Protein 3NF5 (pdb70)

InterPro domains:
  IPR007230 Nuclear pore complex protein Nup98-Nup96-like, autopeptidase S59 domain [PF04096] (892-1032)
  IPR007230 Nuclear pore complex protein Nup98-Nup96-like, autopeptidase S59 domain [PS51434] (891-1033)
  IPR025574 Nucleoporin FG repeat [PF13634] (7-74)
  IPR025574 Nucleoporin FG repeat [PF13634] (252-314)
  IPR025574 Nucleoporin FG repeat [PF13634] (315-396)
  IPR025574 Nucleoporin FG repeat [PF13634] (451-528)
  IPR025574 Nucleoporin FG repeat [PF13634] (533-584)
  IPR025574 Nucleoporin FG repeat [PF13634] (585-669)
  IPR036903 Nuclear pore complex protein Nup98-Nup96-like, autopeptidase S59 domain superfamily [G3DSA:3.30.1610.10] (879-1034)
  IPR036903 Nuclear pore complex protein Nup98-Nup96-like, autopeptidase S59 domain superfamily [SSF82215] (888-1032)
  IPR037665 Nucleoporin peptidase S59-like [PTHR23198] (475-1033)

Foldseek 3Di:
DPPDPVDPDDDDDFKDWPPHPVVLVPDDQVDLQFPAQIKIGGNVWKIKTFHGGARCPPPDSVCVHPHQWDGDLDTDHNVVPPDDDDQPYHQFAKIKMKTWPAAQADPVPRHGDLPLPPPVVVVLVVVCVDPQWAWDDARSNGRITMIMGGTVPD/DPPDPVDPDDDDDFKDWPPDPVVLVVDDPVQLQFAAFIKITGRPWKIKTFHGGANCNPPDSVQVHCHCWNGDVDTHHHCDDDCPHGQFAKIKMKTWPAAQADPPVRHGDLDLVDPVVVVVVVVCPDPQWAWDDADSNIGMTMIMGGTVPD

Sequence (304 aa):
SLDGIDDLEFVDENYYISPSLDTLATLSKYEIQKVENLVVGNKQYGKIEFLDPVDLSDIPLGSICDDLVVFQPSVLLYNNSTNVPEKGKGLNVRARISCYNCYPLDKSTRKPIKDPNHRIERYSEKLKKIPHTHFESYDPASGTYCCFTVDHALESLDGIDDLEFVDENYYISPSLDTLATTLSKYEIQKVENLVVGNKQYGKIEFLDPVDLSDIPLGSICDDLVVFQPSVLLYNVPEKGKGLNVRARISCYNCYPLDKSTRKPIKDPNHRIERYSEKLKKIPHTHFESYDPASGTYCCFTVDHALE

Organism: Candida glabrata (strain ATCC 2001 / BCRC 20586 / JCM 3761 / NBRC 0622 / NRRL Y-65 / CBS 138) (NCBI:txid284593)

Nearest PDB structures (foldseek):
  3nf5-assembly1_A  TM=1.007E+00  e=1.076E-30  Nakaseomyces glabratus
  3nf5-assembly2_B  TM=9.854E-01  e=4.664E-27  Nakaseomyces glabratus
  3pbp-assembly1_B  TM=9.545E-01  e=9.266E-19  Saccharomyces cerevisiae
  3kes-assembly2_B  TM=9.122E-01  e=5.365E-13  Saccharomyces cerevisiae
  5hb6-assembly2_B  TM=8.858E-01  e=5.057E-13  Thermochaetoides thermophila DSM 1495

Radius of gyration: 20.72 Å; Cα contacts (8 Å, |Δi|>4): 590; chains: 2; bounding box: 50×65×54 Å

Structure (mmCIF, N/CA/C/O backbone):
data_3NF5
#
_entry.id   3NF5
#
_cell.length_a   48.703
_cell.length_b   67.668
_cell.length_c   55.119
_cell.angle_alpha   90.000
_cell.angle_beta   101.370
_cell.angle_gamma   90.000
#
_symmetry.space_group_name_H-M   'P 1 21 1'
#
loop_
_entity.id
_entity.type
_entity.pdbx_description
1 polymer 'Nucleoporin NUP116'
2 non-polymer GLYCEROL
3 water water
#
loop_
_atom_site.group_PDB
_atom_site.id
_atom_site.type_symbol
_atom_site.label_atom_id
_atom_site.label_alt_id
_atom_site.label_comp_id
_atom_site.label_asym_id
_atom_site.label_entity_id
_atom_site.label_seq_id
_atom_site.pdbx_PDB_ins_code
_atom_site.Cartn_x
_atom_site.Cartn_y
_atom_site.Cartn_z
_atom_site.occupancy
_atom_site.B_iso_or_equiv
_atom_site.auth_seq_id
_atom_site.auth_comp_id
_atom_site.auth_asym_id
_atom_site.auth_atom_id
_atom_site.pdbx_PDB_model_num
ATOM 1 N N . SER A 1 2 ? -7.761 -19.055 17.448 1.00 35.27 880 SER A N 1
ATOM 2 C CA . SER A 1 2 ? -7.858 -19.796 18.721 1.00 35.10 880 SER A CA 1
ATOM 3 C C . SER A 1 2 ? -9.275 -19.680 19.246 1.00 33.94 880 SER A C 1
ATOM 4 O O . SER A 1 2 ? -10.004 -18.700 18.961 1.00 33.61 880 SER A O 1
ATOM 7 N N . LEU A 1 3 ? -9.656 -20.680 20.039 1.00 32.92 881 LEU A N 1
ATOM 8 C CA . LEU A 1 3 ? -10.951 -20.686 20.749 1.00 31.71 881 LEU A CA 1
ATOM 9 C C . LEU A 1 3 ? -12.154 -20.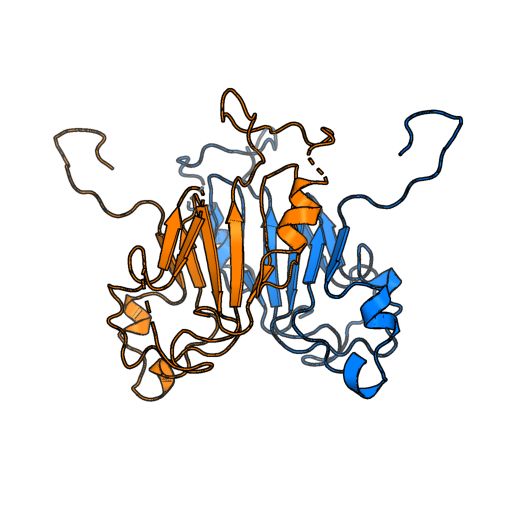510 19.828 1.00 31.64 881 LEU A C 1
ATOM 10 O O . LEU A 1 3 ? -13.179 -19.915 20.174 1.00 30.07 881 LEU A O 1
ATOM 15 N N . ASP A 1 4 ? -12.048 -21.145 18.682 1.00 30.66 882 ASP A N 1
ATOM 16 C CA . ASP A 1 4 ? -13.146 -21.218 17.782 1.00 31.39 882 ASP A CA 1
ATOM 17 C C . ASP A 1 4 ? -14.207 -22.220 18.276 1.00 28.98 882 ASP A C 1
ATOM 18 O O . ASP A 1 4 ? -15.356 -22.101 17.915 1.00 27.33 882 ASP A O 1
ATOM 23 N N . GLY A 1 5 ? -13.814 -23.176 19.132 1.00 26.87 883 GLY A N 1
ATOM 24 C CA . GLY A 1 5 ? -14.733 -24.265 19.520 1.00 24.88 883 GLY A CA 1
ATOM 25 C C . GLY A 1 5 ? -14.182 -25.023 20.723 1.00 24.44 883 GLY A C 1
ATOM 26 O O . GLY A 1 5 ? -12.998 -24.934 21.043 1.00 22.60 883 GLY A O 1
ATOM 27 N N . ILE A 1 6 ? -15.039 -25.820 21.360 1.00 23.46 884 ILE A N 1
ATOM 28 C CA . ILE A 1 6 ? -14.648 -26.547 22.549 1.00 23.66 884 ILE A CA 1
ATOM 29 C C . ILE A 1 6 ? -13.774 -27.765 22.229 1.00 23.50 884 ILE A C 1
ATOM 30 O O . ILE A 1 6 ? -13.282 -28.396 23.128 1.00 22.41 884 ILE A O 1
ATOM 35 N N . ASP A 1 7 ? -13.627 -28.102 20.953 1.00 24.48 885 ASP A N 1
ATOM 36 C CA . ASP A 1 7 ? -12.662 -29.127 20.504 1.00 26.87 885 ASP A CA 1
ATOM 37 C C . ASP A 1 7 ? -11.177 -28.732 20.641 1.00 26.17 885 ASP A C 1
ATOM 38 O O . ASP A 1 7 ? -10.302 -29.599 20.616 1.00 26.96 885 ASP A O 1
ATOM 43 N N . ASP A 1 8 ? -10.906 -27.450 20.858 1.00 26.11 886 ASP A N 1
ATOM 44 C CA . ASP A 1 8 ? -9.526 -26.949 20.979 1.00 26.16 886 ASP A CA 1
ATOM 45 C C . ASP A 1 8 ? -9.499 -25.642 21.776 1.00 23.86 886 ASP A C 1
ATOM 46 O O . ASP A 1 8 ? -9.843 -24.572 21.284 1.00 23.63 886 ASP A O 1
ATOM 51 N N . LEU A 1 9 ? -9.111 -25.780 23.025 1.00 23.12 887 LEU A N 1
ATOM 52 C CA . LEU A 1 9 ? -9.176 -24.717 24.005 1.00 23.89 887 LEU A CA 1
ATOM 53 C C . LEU A 1 9 ? -7.750 -24.120 24.238 1.00 24.39 887 LEU A C 1
ATOM 54 O O . LEU A 1 9 ? -7.519 -23.321 25.152 1.00 22.84 887 LEU A O 1
ATOM 59 N N . GLU A 1 10 ? -6.793 -24.528 23.397 1.00 26.46 888 GLU A N 1
ATOM 60 C CA . GLU A 1 10 ? -5.457 -23.894 23.362 1.00 27.39 888 GLU A CA 1
ATOM 61 C C . GLU A 1 10 ? -5.519 -22.413 22.984 1.00 26.29 888 GLU A C 1
ATOM 62 O O . GLU A 1 10 ? -6.185 -22.001 21.995 1.00 25.40 888 GLU A O 1
ATOM 68 N N . PHE A 1 11 ? -4.847 -21.607 23.794 1.00 25.51 889 PHE A N 1
ATOM 69 C CA . PHE A 1 11 ? -4.771 -20.152 23.581 1.00 25.62 889 PHE A CA 1
ATOM 70 C C . PHE A 1 11 ? -3.312 -19.680 23.802 1.00 26.54 889 PHE A C 1
ATOM 71 O O . PHE A 1 11 ? -2.646 -20.077 24.744 1.00 24.97 889 PHE A O 1
ATOM 79 N N . VAL A 1 12 ? -2.829 -18.848 22.903 1.00 28.26 890 VAL A N 1
ATOM 80 C CA . VAL A 1 12 ? -1.568 -18.159 23.157 1.00 29.87 890 VAL A CA 1
ATOM 81 C C . VAL A 1 12 ? -1.822 -16.658 23.102 1.00 30.60 890 VAL A C 1
ATOM 82 O O . VAL A 1 12 ? -2.780 -16.182 22.476 1.00 31.13 890 VAL A O 1
ATOM 86 N N . ASP A 1 13 ? -0.967 -15.906 23.789 1.00 32.59 891 ASP A N 1
ATOM 87 C CA . ASP A 1 13 ? -1.034 -14.470 23.732 1.00 33.69 891 ASP A CA 1
ATOM 88 C C . ASP A 1 13 ? -1.112 -13.970 22.293 1.00 33.59 891 ASP A C 1
ATOM 89 O O . ASP A 1 13 ? -0.365 -14.387 21.409 1.00 33.60 891 ASP A O 1
ATOM 94 N N . GLU A 1 14 ? -2.058 -13.079 22.089 1.00 33.35 892 GLU A N 1
ATOM 95 C CA . GLU A 1 14 ? -2.160 -12.292 20.894 1.00 33.55 892 GLU A CA 1
ATOM 96 C C . GLU A 1 14 ? -1.468 -10.957 21.263 1.00 33.32 892 GLU A C 1
ATOM 97 O O . GLU A 1 14 ? -1.164 -10.650 22.436 1.00 33.96 892 GLU A O 1
ATOM 99 N N . ASN A 1 15 ? -1.234 -10.135 20.293 1.00 32.50 893 ASN A N 1
ATOM 100 C CA . ASN A 1 15 ? -0.805 -8.765 20.615 1.00 31.79 893 ASN A CA 1
ATOM 101 C C . ASN A 1 15 ? 0.698 -8.547 20.920 1.00 27.88 893 ASN A C 1
ATOM 102 O O . ASN A 1 15 ? 1.276 -7.646 20.288 1.00 28.80 893 ASN A O 1
ATOM 107 N N . TYR A 1 16 ? 1.327 -9.305 21.831 1.00 23.21 894 TYR A N 1
ATOM 108 C CA . TYR A 1 16 ? 2.769 -9.027 22.138 1.00 20.81 894 TYR A CA 1
ATOM 109 C C . TYR A 1 16 ? 3.677 -9.630 21.112 1.00 19.74 894 TYR A C 1
ATOM 110 O O . TYR A 1 16 ? 3.427 -10.690 20.599 1.00 17.25 894 TYR A O 1
ATOM 119 N N . TYR A 1 17 ? 4.786 -8.964 20.913 1.00 17.59 895 TYR A N 1
ATOM 120 C CA . TYR A 1 17 ? 5.818 -9.447 20.059 1.00 17.78 895 TYR A CA 1
ATOM 121 C C . TYR A 1 17 ? 7.154 -8.914 20.572 1.00 16.92 895 TYR A C 1
ATOM 122 O O . TYR A 1 17 ? 7.200 -7.934 21.275 1.00 13.45 895 TYR A O 1
ATOM 131 N N . ILE A 1 18 ? 8.218 -9.613 20.199 1.00 17.86 896 ILE A N 1
ATOM 132 C CA . ILE A 1 18 ? 9.592 -9.219 20.558 1.00 17.81 896 ILE A CA 1
ATOM 133 C C . ILE A 1 18 ? 10.508 -9.490 19.362 1.00 17.68 896 ILE A C 1
ATOM 134 O O . ILE A 1 18 ? 10.350 -10.531 18.724 1.00 18.41 896 ILE A O 1
ATOM 139 N N . SER A 1 19 ? 11.453 -8.569 19.116 1.00 16.85 897 SER A N 1
ATOM 140 C CA . SER A 1 19 ? 12.478 -8.629 18.012 1.00 18.60 897 SER A CA 1
ATOM 141 C C . SER A 1 19 ? 13.817 -8.189 18.573 1.00 18.93 897 SER A C 1
ATOM 142 O O . SER A 1 19 ? 13.881 -7.180 19.239 1.00 17.83 897 SER A O 1
ATOM 145 N N . PRO A 1 20 ? 14.879 -9.004 18.424 1.00 20.05 898 PRO A N 1
ATOM 146 C CA . PRO A 1 20 ? 14.875 -10.385 17.931 1.00 20.62 898 PRO A CA 1
ATOM 147 C C . PRO A 1 20 ? 13.891 -11.334 18.663 1.00 20.82 898 PRO A C 1
ATOM 148 O O . PRO A 1 20 ? 13.488 -11.096 19.823 1.00 19.23 898 PRO A O 1
ATOM 152 N N . SER A 1 21 ? 13.488 -12.392 17.947 1.00 20.36 899 SER A N 1
ATOM 153 C CA . SER A 1 21 ? 12.668 -13.431 18.508 1.00 21.07 899 SER A CA 1
ATOM 154 C C . SER A 1 21 ? 13.238 -14.029 19.778 1.00 21.37 899 SER A C 1
ATOM 155 O O . SER A 1 21 ? 14.443 -14.071 19.974 1.00 20.51 899 SER A O 1
ATOM 158 N N . LEU A 1 22 ? 12.359 -14.513 20.649 1.00 21.89 900 LEU A N 1
ATOM 159 C CA . LEU A 1 22 ? 12.812 -15.277 21.819 1.00 24.31 900 LEU A CA 1
ATOM 160 C C . LEU A 1 22 ? 13.759 -16.456 21.481 1.00 24.22 900 LEU A C 1
ATOM 161 O O . LEU A 1 22 ? 14.678 -16.751 22.236 1.00 22.03 900 LEU A O 1
ATOM 166 N N . ASP A 1 23 ? 13.488 -17.136 20.380 1.00 25.42 901 ASP A N 1
ATOM 167 C CA . ASP A 1 23 ? 14.335 -18.245 19.919 1.00 27.38 901 ASP A CA 1
ATOM 168 C C . ASP A 1 23 ? 15.738 -17.729 19.530 1.00 26.75 901 ASP A C 1
ATOM 169 O O . ASP A 1 23 ? 16.751 -18.343 19.886 1.00 26.50 901 ASP A O 1
ATOM 174 N N . THR A 1 24 ? 15.811 -16.603 18.829 1.00 25.46 902 THR A N 1
ATOM 175 C CA . THR A 1 24 ? 17.115 -16.014 18.514 1.00 24.77 902 THR A CA 1
ATOM 176 C C . THR A 1 24 ? 17.914 -15.617 19.762 1.00 24.10 902 THR A C 1
ATOM 177 O O . THR A 1 24 ? 19.099 -15.990 19.880 1.00 23.98 902 THR A O 1
ATOM 181 N N . LEU A 1 25 ? 17.233 -14.949 20.707 1.00 22.19 903 LEU A N 1
ATOM 182 C CA . LEU A 1 25 ? 17.849 -14.444 21.939 1.00 21.94 903 LEU A CA 1
ATOM 183 C C . LEU A 1 25 ? 18.338 -15.589 22.849 1.00 22.16 903 LEU A C 1
ATOM 184 O O . LEU A 1 25 ? 19.392 -15.493 23.474 1.00 22.13 903 LEU A O 1
ATOM 189 N N . ALA A 1 26 ? 17.595 -16.691 22.858 1.00 23.39 904 ALA A N 1
ATOM 190 C CA . ALA A 1 26 ? 17.983 -17.908 23.600 1.00 23.61 904 ALA A CA 1
ATOM 191 C C . ALA A 1 26 ? 19.252 -18.505 23.053 1.00 23.94 904 ALA A C 1
ATOM 192 O O . ALA A 1 26 ? 19.948 -19.126 23.799 1.00 25.18 904 ALA A O 1
ATOM 194 N N . THR A 1 27 ? 19.560 -18.331 21.770 1.00 24.81 905 THR A N 1
ATOM 195 C CA . THR A 1 27 ? 20.760 -18.938 21.193 1.00 25.14 905 THR A CA 1
ATOM 196 C C . THR A 1 27 ? 22.027 -18.145 21.406 1.00 24.29 905 THR A C 1
ATOM 197 O O . THR A 1 27 ? 23.128 -18.672 21.174 1.00 24.68 905 THR A O 1
ATOM 201 N N . LEU A 1 28 ? 21.892 -16.898 21.835 1.00 21.98 906 LEU A N 1
ATOM 202 C CA . LEU A 1 28 ? 23.047 -16.010 21.983 1.00 21.94 906 LEU A CA 1
ATOM 203 C C . LEU A 1 28 ? 24.019 -16.489 23.067 1.00 20.49 906 LEU A C 1
ATOM 204 O O . LEU A 1 28 ? 23.615 -16.896 24.151 1.00 19.86 906 LEU A O 1
ATOM 209 N N . SER A 1 29 ? 25.299 -16.367 22.795 1.00 21.05 907 SER A N 1
ATOM 210 C CA . SER A 1 29 ? 26.345 -16.629 23.831 1.00 21.34 907 SER A CA 1
ATOM 211 C C . SER A 1 29 ? 26.269 -15.606 24.952 1.00 21.22 907 SER A C 1
ATOM 212 O O . SER A 1 29 ? 25.642 -14.546 24.763 1.00 20.57 907 SER A O 1
ATOM 215 N N . LYS A 1 30 ? 26.925 -15.880 26.093 1.00 21.17 908 LYS A N 1
ATOM 216 C CA . LYS A 1 30 ? 26.973 -14.915 27.164 1.00 23.57 908 LYS A CA 1
ATOM 217 C C . LYS A 1 30 ? 27.484 -13.542 26.756 1.00 23.60 908 LYS A C 1
ATOM 218 O O . LYS A 1 30 ? 26.975 -12.541 27.267 1.00 24.09 908 LYS A O 1
ATOM 224 N N . TYR A 1 31 ? 28.448 -13.462 25.833 1.00 23.25 909 TYR A N 1
ATOM 225 C CA . TYR A 1 31 ? 28.952 -12.162 25.377 1.00 23.06 909 TYR A CA 1
ATOM 226 C C . TYR A 1 31 ? 27.868 -11.427 24.587 1.00 21.15 909 TYR A C 1
ATOM 227 O O . TYR A 1 31 ? 27.625 -10.265 24.867 1.00 21.46 909 TYR A O 1
ATOM 236 N N . GLU A 1 32 ? 27.216 -12.107 23.639 1.00 18.20 910 GLU A N 1
ATOM 237 C CA . GLU A 1 32 ? 26.243 -11.446 22.792 1.00 19.36 910 GLU A CA 1
ATOM 238 C C . GLU A 1 32 ? 24.945 -11.041 23.520 1.00 18.47 910 GLU A C 1
ATOM 239 O O . GLU A 1 32 ? 24.355 -9.987 23.181 1.00 18.03 910 GLU A O 1
ATOM 245 N N . ILE A 1 33 ? 24.489 -11.873 24.476 1.00 18.77 911 ILE A N 1
ATOM 246 C CA . ILE A 1 33 ? 23.262 -11.577 25.251 1.00 18.07 911 ILE A CA 1
ATOM 247 C C . ILE A 1 33 ? 23.437 -10.336 26.158 1.00 18.66 911 ILE A C 1
ATOM 248 O O . ILE A 1 33 ? 22.432 -9.759 26.575 1.00 18.48 911 ILE A O 1
ATOM 253 N N . GLN A 1 34 ? 24.697 -9.928 26.436 1.00 17.93 912 GLN A N 1
ATOM 254 C CA . GLN A 1 34 ? 25.033 -8.726 27.168 1.00 20.51 912 GLN A CA 1
ATOM 255 C C . GLN A 1 34 ? 24.918 -7.470 26.308 1.00 20.37 912 GLN A C 1
ATOM 256 O O . GLN A 1 34 ? 25.034 -6.411 26.836 1.00 19.71 912 GLN A O 1
ATOM 262 N N . LYS A 1 35 ? 24.695 -7.596 25.004 1.00 20.92 913 LYS A N 1
ATOM 263 C CA . LYS A 1 35 ? 24.717 -6.426 24.103 1.00 21.67 913 LYS A CA 1
ATOM 264 C C . LYS A 1 35 ? 23.741 -6.609 22.908 1.00 20.12 913 LYS A C 1
ATOM 265 O O . LYS A 1 35 ? 24.075 -6.441 21.742 1.00 20.09 913 LYS A O 1
ATOM 271 N N . VAL A 1 36 ? 22.492 -6.918 23.234 1.00 17.31 914 VAL A N 1
ATOM 272 C CA . VAL A 1 36 ? 21.516 -7.143 22.221 1.00 17.12 914 VAL A CA 1
ATOM 273 C C . VAL A 1 36 ? 21.146 -5.783 21.608 1.00 17.63 914 VAL A C 1
ATOM 274 O O . VAL A 1 36 ? 20.765 -4.866 22.313 1.00 17.56 914 VAL A O 1
ATOM 278 N N . GLU A 1 37 ? 21.343 -5.648 20.310 1.00 16.35 915 GLU A N 1
ATOM 279 C CA . GLU A 1 37 ? 20.947 -4.439 19.588 1.00 17.79 915 GLU A CA 1
ATOM 280 C C . GLU A 1 37 ? 19.543 -4.444 18.986 1.00 15.64 915 GLU A C 1
ATOM 281 O O . GLU A 1 37 ? 18.967 -5.489 18.716 1.00 17.21 915 GLU A O 1
ATOM 283 N N . ASN A 1 38 ? 19.013 -3.253 18.803 1.00 16.91 916 ASN A N 1
ATOM 284 C CA . ASN A 1 38 ? 17.687 -3.013 18.217 1.00 17.34 916 ASN A CA 1
ATOM 285 C C . ASN A 1 38 ? 16.605 -3.897 18.841 1.00 18.20 916 ASN A C 1
ATOM 286 O O . ASN A 1 38 ? 15.746 -4.420 18.089 1.00 18.72 916 ASN A O 1
ATOM 291 N N . LEU A 1 39 ? 16.695 -4.126 20.155 1.00 15.89 917 LEU A N 1
ATOM 292 C CA . LEU A 1 39 ? 15.598 -4.833 20.868 1.00 15.53 917 LEU A CA 1
ATOM 293 C C . LEU A 1 39 ? 14.259 -4.007 20.804 1.00 14.78 917 LEU A C 1
ATOM 294 O O . LEU A 1 39 ? 14.205 -2.796 21.107 1.00 13.19 917 LEU A O 1
ATOM 299 N N . VAL A 1 40 ? 13.200 -4.724 20.433 1.00 15.48 918 VAL A N 1
ATOM 300 C CA . VAL A 1 40 ? 11.851 -4.157 20.308 1.00 15.62 918 VAL A CA 1
ATOM 301 C C . VAL A 1 40 ? 10.913 -5.049 21.043 1.00 14.57 918 VAL A C 1
ATOM 302 O O . VAL A 1 40 ? 10.855 -6.274 20.788 1.00 14.35 918 VAL A O 1
ATOM 306 N N . VAL A 1 41 ? 10.164 -4.459 21.977 1.00 13.76 919 VAL A N 1
ATOM 307 C CA . VAL A 1 41 ? 9.113 -5.223 22.633 1.00 14.74 919 VAL A CA 1
ATOM 308 C C . VAL A 1 41 ? 7.826 -4.421 22.395 1.00 13.92 919 VAL A C 1
ATOM 309 O O . VAL A 1 41 ? 7.740 -3.270 22.845 1.00 13.31 919 VAL A O 1
ATOM 313 N N . GLY A 1 42 ? 6.800 -5.016 21.770 1.00 13.35 920 GLY A N 1
ATOM 314 C CA . GLY A 1 42 ? 5.565 -4.265 21.577 1.00 13.56 920 GLY A CA 1
ATOM 315 C C . GLY A 1 42 ? 4.277 -5.050 21.832 1.00 16.35 920 GLY A C 1
ATOM 316 O O . GLY A 1 42 ? 4.273 -6.290 21.961 1.00 15.41 920 GLY A O 1
ATOM 317 N N . ASN A 1 43 ? 3.181 -4.295 21.861 1.00 18.00 921 ASN A N 1
ATOM 318 C CA . ASN A 1 43 ? 1.859 -4.817 21.953 1.00 18.51 921 ASN A CA 1
ATOM 319 C C . ASN A 1 43 ? 1.113 -4.108 20.816 1.00 19.66 921 ASN A C 1
ATOM 320 O O . ASN A 1 43 ? 1.010 -2.912 20.818 1.00 17.38 921 ASN A O 1
ATOM 325 N N . LYS A 1 44 ? 0.621 -4.850 19.844 1.00 21.32 922 LYS A N 1
ATOM 326 C CA . LYS A 1 44 ? 0.075 -4.294 18.614 1.00 23.47 922 LYS A CA 1
ATOM 327 C C . LYS A 1 44 ? -1.073 -3.348 18.861 1.00 22.73 922 LYS A C 1
ATOM 328 O O . LYS A 1 44 ? -1.263 -2.393 18.117 1.00 22.66 922 LYS A O 1
ATOM 334 N N . GLN A 1 45 ? -1.846 -3.629 19.900 1.00 22.72 923 GLN A N 1
ATOM 335 C CA . GLN A 1 45 ? -2.998 -2.815 20.266 1.00 23.36 923 GLN A CA 1
ATOM 336 C C . GLN A 1 45 ? -2.634 -1.507 20.995 1.00 21.57 923 GLN A C 1
ATOM 337 O O . GLN A 1 45 ? -3.358 -0.533 20.825 1.00 20.75 923 GLN A O 1
ATOM 343 N N . TYR A 1 46 ? -1.549 -1.488 21.808 1.00 18.36 924 TYR A N 1
ATOM 344 C CA . TYR A 1 46 ? -1.333 -0.410 22.797 1.00 17.69 924 TYR A CA 1
ATOM 345 C C . TYR A 1 46 ? -0.018 0.372 22.748 1.00 17.04 924 TYR A C 1
ATOM 346 O O . TYR A 1 46 ? -0.009 1.525 23.149 1.00 18.71 924 TYR A O 1
ATOM 355 N N . GLY A 1 47 ? 1.079 -0.220 22.276 1.00 15.90 925 GLY A N 1
ATOM 356 C CA . GLY A 1 47 ? 2.335 0.559 22.219 1.00 14.21 925 GLY A CA 1
ATOM 357 C C . GLY A 1 47 ? 3.522 -0.343 22.025 1.00 13.75 925 GLY A C 1
ATOM 358 O O . GLY A 1 47 ? 3.391 -1.566 21.934 1.00 13.14 925 GLY A O 1
ATOM 359 N N . LYS A 1 48 ? 4.695 0.277 21.987 1.00 14.01 926 LYS A N 1
ATOM 360 C CA . LYS A 1 48 ? 5.942 -0.468 21.889 1.00 14.59 926 LYS A CA 1
ATOM 361 C C . LYS A 1 48 ? 7.103 0.302 22.510 1.00 14.15 926 LYS A C 1
ATOM 362 O O . LYS A 1 48 ? 7.084 1.524 22.636 1.00 14.17 926 LYS A O 1
ATOM 368 N N . ILE A 1 49 ? 8.130 -0.460 22.851 1.00 14.28 927 ILE A N 1
ATOM 369 C CA . ILE A 1 49 ? 9.408 0.139 23.240 1.00 13.12 927 ILE A CA 1
ATOM 370 C C . ILE A 1 49 ? 10.555 -0.393 22.354 1.00 13.05 927 ILE A C 1
ATOM 371 O O . ILE A 1 49 ? 10.633 -1.594 22.038 1.00 13.07 927 ILE A O 1
ATOM 376 N N . GLU A 1 50 ? 11.380 0.552 21.909 1.00 13.93 928 GLU A N 1
ATOM 377 C CA . GLU A 1 50 ? 12.503 0.314 20.924 1.00 14.29 928 GLU A CA 1
ATOM 378 C C . GLU A 1 50 ? 13.755 0.845 21.662 1.00 12.72 928 GLU A C 1
ATOM 379 O O . GLU A 1 50 ? 13.917 2.026 21.832 1.00 12.07 928 GLU A O 1
ATOM 385 N N . PHE A 1 51 ? 14.556 -0.067 22.181 1.00 13.21 929 PHE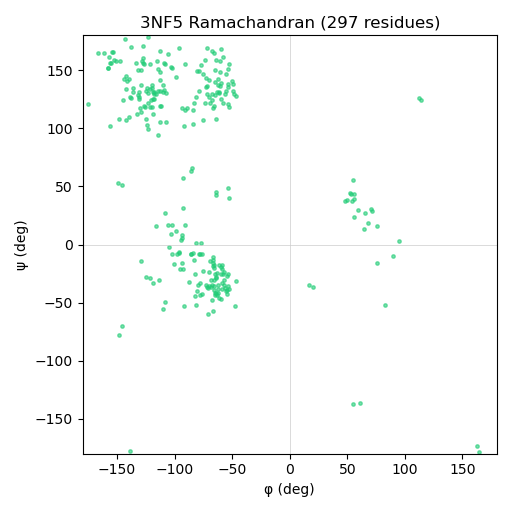 A N 1
ATOM 386 C CA . PHE A 1 51 ? 15.763 0.274 22.897 1.00 14.77 929 PHE A CA 1
ATOM 387 C C . PHE A 1 51 ? 16.810 0.776 21.902 1.00 15.19 929 PHE A C 1
ATOM 388 O O . PHE A 1 51 ? 17.047 0.161 20.872 1.00 17.04 929 PHE A O 1
ATOM 396 N N . LEU A 1 52 ? 17.382 1.915 22.203 1.00 14.56 930 LEU A N 1
ATOM 397 C CA . LEU A 1 52 ? 18.243 2.608 21.256 1.00 14.80 930 LEU A CA 1
ATOM 398 C C . LEU A 1 52 ? 19.709 2.363 21.573 1.00 17.08 930 LEU A C 1
ATOM 399 O O . LEU A 1 52 ? 20.538 2.582 20.732 1.00 19.80 930 LEU A O 1
ATOM 404 N N . ASP A 1 53 ? 20.031 1.895 22.776 1.00 19.09 931 ASP A N 1
ATOM 405 C CA . ASP A 1 53 ? 21.349 1.334 23.020 1.00 21.19 931 ASP A CA 1
ATOM 406 C C . ASP A 1 53 ? 21.305 -0.172 23.129 1.00 20.63 931 ASP A C 1
ATOM 407 O O . ASP A 1 53 ? 20.237 -0.721 23.440 1.00 22.16 931 ASP A O 1
ATOM 412 N N . PRO A 1 54 ? 22.475 -0.850 23.021 1.00 21.63 932 PRO A N 1
ATOM 413 C CA . PRO A 1 54 ? 22.539 -2.268 23.431 1.00 21.03 932 PRO A CA 1
ATOM 414 C C . PRO A 1 54 ? 21.952 -2.566 24.822 1.00 20.89 932 PRO A C 1
ATOM 415 O O . PRO A 1 54 ? 22.201 -1.845 25.782 1.00 19.75 932 PRO A O 1
ATOM 419 N N . VAL A 1 55 ? 21.214 -3.670 24.928 1.00 19.21 933 VAL A N 1
ATOM 420 C CA . VAL A 1 55 ? 20.641 -4.127 26.175 1.00 20.26 933 VAL A CA 1
ATOM 421 C C . VAL A 1 55 ? 21.346 -5.420 26.673 1.00 19.59 933 VAL A C 1
ATOM 422 O O . VAL A 1 55 ? 21.647 -6.307 25.876 1.00 19.87 933 VAL A O 1
ATOM 426 N N . ASP A 1 56 ? 21.629 -5.486 27.977 1.00 17.97 934 ASP A N 1
ATOM 427 C CA . ASP A 1 56 ? 22.179 -6.697 28.603 1.00 19.05 934 ASP A CA 1
ATOM 428 C C . ASP A 1 56 ? 21.045 -7.537 29.121 1.00 16.43 934 ASP A C 1
ATOM 429 O O . ASP A 1 56 ? 20.439 -7.191 30.128 1.00 18.11 934 ASP A O 1
ATOM 434 N N . LEU A 1 57 ? 20.675 -8.585 28.413 1.00 17.49 935 LEU A N 1
ATOM 435 C CA . LEU A 1 57 ? 19.632 -9.495 28.899 1.00 18.60 935 LEU A CA 1
ATOM 436 C C . LEU A 1 57 ? 20.124 -10.712 29.754 1.00 20.91 935 LEU A C 1
ATOM 437 O O . LEU A 1 57 ? 19.360 -11.694 29.942 1.00 21.95 935 LEU A O 1
ATOM 442 N N . SER A 1 58 ? 21.362 -10.675 30.282 1.00 21.94 936 SER A N 1
ATOM 443 C CA . SER A 1 58 ? 21.917 -11.850 30.954 1.00 23.03 936 SER A CA 1
ATOM 444 C C . SER A 1 58 ? 21.010 -12.159 32.100 1.00 23.13 936 SER A C 1
ATOM 445 O O . SER A 1 58 ? 20.630 -11.236 32.785 1.00 23.06 936 SER A O 1
ATOM 448 N N . ASP A 1 59 ? 20.690 -13.433 32.292 1.00 24.91 937 ASP A N 1
ATOM 449 C CA . ASP A 1 59 ? 19.977 -13.926 33.475 1.00 25.74 937 ASP A CA 1
ATOM 450 C C . ASP A 1 59 ? 18.475 -13.623 33.510 1.00 27.44 937 ASP A C 1
ATOM 451 O O . ASP A 1 59 ? 17.730 -14.289 34.247 1.00 29.04 937 ASP A O 1
ATOM 453 N N . ILE A 1 60 ? 18.017 -12.693 32.684 1.00 26.69 938 ILE A N 1
ATOM 454 C CA . ILE A 1 60 ? 16.599 -12.411 32.538 1.00 26.25 938 ILE A CA 1
ATOM 455 C C . ILE A 1 60 ? 15.895 -13.574 31.858 1.00 26.80 938 ILE A C 1
ATOM 456 O O . ILE A 1 60 ? 16.281 -13.945 30.745 1.00 27.27 938 ILE A O 1
ATOM 461 N N . PRO A 1 61 ? 14.877 -14.176 32.517 1.00 26.62 939 PRO A N 1
ATOM 462 C CA . PRO A 1 61 ? 14.143 -15.252 31.835 1.00 27.20 939 PRO A CA 1
ATOM 463 C C . PRO A 1 61 ? 13.381 -14.687 30.656 1.00 27.26 939 PRO A C 1
ATOM 464 O O . PRO A 1 61 ? 12.503 -13.842 30.823 1.00 27.46 939 PRO A O 1
ATOM 468 N N . LEU A 1 62 ? 13.734 -15.138 29.479 1.00 28.10 940 LEU A N 1
ATOM 469 C CA . LEU A 1 62 ? 13.253 -14.488 28.282 1.00 28.63 940 LEU A CA 1
ATOM 470 C C . LEU A 1 62 ? 11.695 -14.370 28.230 1.00 28.12 940 LEU A C 1
ATOM 471 O O . LEU A 1 62 ? 11.163 -13.355 27.812 1.00 27.68 940 LEU A O 1
ATOM 476 N N . GLY A 1 63 ? 10.985 -15.399 28.684 1.00 26.93 941 GLY A N 1
ATOM 477 C CA . GLY A 1 63 ? 9.531 -15.378 28.675 1.00 25.93 941 GLY A CA 1
ATOM 478 C C . GLY A 1 63 ? 8.896 -14.358 29.623 1.00 25.11 941 GLY A C 1
ATOM 479 O O . GLY A 1 63 ? 7.675 -14.127 29.564 1.00 25.98 941 GLY A O 1
ATOM 480 N N . SER A 1 64 ? 9.686 -13.761 30.513 1.00 23.23 942 SER A N 1
ATOM 481 C CA . SER A 1 64 ? 9.176 -12.691 31.364 1.00 22.84 942 SER A CA 1
ATOM 482 C C . SER A 1 64 ? 9.222 -11.308 30.758 1.00 21.66 942 SER A C 1
ATOM 483 O O . SER A 1 64 ? 8.679 -10.398 31.358 1.00 20.53 942 SER A O 1
ATOM 486 N N . ILE A 1 65 ? 9.860 -11.123 29.586 1.00 20.01 943 ILE A N 1
ATOM 487 C CA . ILE A 1 65 ? 10.006 -9.796 29.067 1.00 19.99 943 ILE A CA 1
ATOM 488 C C . ILE A 1 65 ? 8.657 -9.233 28.583 1.00 19.72 943 ILE A C 1
ATOM 489 O O . ILE A 1 65 ? 8.185 -8.196 29.101 1.00 19.54 943 ILE A O 1
ATOM 494 N N . CYS A 1 66 ? 8.028 -9.902 27.622 1.00 21.08 944 CYS A N 1
ATOM 495 C CA . CYS A 1 66 ? 6.677 -9.482 27.186 1.00 21.38 944 CYS A CA 1
ATOM 496 C C . CYS A 1 66 ? 5.607 -9.761 28.239 1.00 21.90 944 CYS A C 1
ATOM 497 O O . CYS A 1 66 ? 5.461 -10.908 28.705 1.00 21.32 944 CYS A O 1
ATOM 500 N N . ASP A 1 67 ? 4.847 -8.725 28.571 1.00 22.09 945 ASP A N 1
ATOM 501 C CA . ASP A 1 67 ? 3.666 -8.780 29.476 1.00 22.61 945 ASP A CA 1
ATOM 502 C C . ASP A 1 67 ? 3.950 -9.135 30.957 1.00 22.63 945 ASP A C 1
ATOM 503 O O . ASP A 1 67 ? 3.079 -9.624 31.687 1.00 23.44 945 ASP A O 1
ATOM 508 N N . ASP A 1 68 ? 5.154 -8.826 31.410 1.00 22.13 946 ASP A N 1
ATOM 509 C CA . ASP A 1 68 ? 5.554 -8.893 32.818 1.00 21.30 946 ASP A CA 1
ATOM 510 C C . ASP A 1 68 ? 6.560 -7.745 33.061 1.00 19.70 946 ASP A C 1
ATOM 511 O O . ASP A 1 68 ? 6.226 -6.783 33.663 1.00 19.27 946 ASP A O 1
ATOM 516 N N . LEU A 1 69 ? 7.767 -7.824 32.520 1.00 18.22 947 LEU A N 1
ATOM 517 C CA . LEU A 1 69 ? 8.691 -6.697 32.632 1.00 17.05 947 LEU A CA 1
ATOM 518 C C . LEU A 1 69 ? 8.223 -5.476 31.802 1.00 15.47 947 LEU A C 1
ATOM 519 O O . LEU A 1 69 ? 8.447 -4.362 32.176 1.00 16.40 947 LEU A O 1
ATOM 524 N N . VAL A 1 70 ? 7.636 -5.729 30.650 1.00 15.23 948 VAL A N 1
ATOM 525 C CA . VAL A 1 70 ? 7.185 -4.695 29.731 1.00 14.87 948 VAL A CA 1
ATOM 526 C C . VAL A 1 70 ? 5.715 -4.969 29.467 1.00 16.12 948 VAL A C 1
ATOM 527 O O . VAL A 1 70 ? 5.370 -6.041 28.933 1.00 16.09 948 VAL A O 1
ATOM 531 N N . VAL A 1 71 ? 4.887 -4.007 29.842 1.00 16.18 949 VAL A N 1
ATOM 532 C CA . VAL A 1 71 ? 3.398 -4.086 29.752 1.00 17.16 949 VAL A CA 1
ATOM 533 C C . VAL A 1 71 ? 2.867 -2.796 29.100 1.00 14.82 949 VAL A C 1
ATOM 534 O O . VAL A 1 71 ? 3.251 -1.701 29.457 1.00 14.44 949 VAL A O 1
ATOM 538 N N . PHE A 1 72 ? 2.054 -2.943 28.080 1.00 16.89 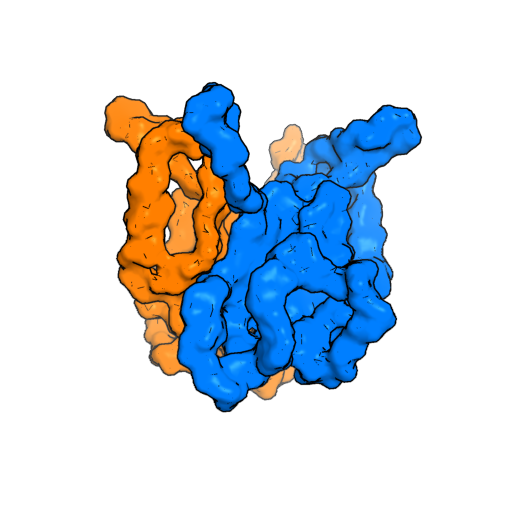950 PHE A N 1
ATOM 539 C CA . PHE A 1 72 ? 1.325 -1.825 27.444 1.00 16.07 950 PHE A CA 1
ATOM 540 C C . PHE A 1 72 ? -0.159 -2.118 27.625 1.00 19.69 950 PHE A C 1
ATOM 541 O O . PHE A 1 72 ? -0.595 -3.219 27.355 1.00 20.63 950 PHE A O 1
ATOM 549 N N . GLN A 1 73 ? -0.887 -1.168 28.199 1.00 22.65 951 GLN A N 1
ATOM 550 C CA . GLN A 1 73 ? -2.335 -1.198 28.403 1.00 22.80 951 GLN A CA 1
ATOM 551 C C . GLN A 1 73 ? -2.906 0.041 27.728 1.00 22.70 951 GLN A C 1
ATOM 552 O O . GLN A 1 73 ? -2.141 0.871 27.249 1.00 21.00 951 GLN A O 1
ATOM 558 N N . PRO A 1 74 ? -4.235 0.215 27.753 1.00 22.89 952 PRO A N 1
ATOM 559 C CA . PRO A 1 74 ? -4.790 1.490 27.275 1.00 21.76 952 PRO A CA 1
ATOM 560 C C . PRO A 1 74 ? -4.193 2.723 27.919 1.00 21.65 952 PRO A C 1
ATOM 561 O O . PRO A 1 74 ? -4.318 2.913 29.143 1.00 21.03 952 PRO A O 1
ATOM 573 N N . SER A 1 76 ? -1.237 3.526 28.764 1.00 17.80 954 SER A N 1
ATOM 574 C CA . SER A 1 76 ? -0.466 3.133 29.924 1.00 18.21 954 SER A CA 1
ATOM 575 C C . SER A 1 76 ? 0.759 2.274 29.508 1.00 17.75 954 SER A C 1
ATOM 576 O O . SER A 1 76 ? 0.582 1.251 28.817 1.00 17.49 954 SER A O 1
ATOM 579 N N . VAL A 1 77 ? 1.960 2.734 29.920 1.00 17.73 955 VAL A N 1
ATOM 580 C CA . VAL A 1 77 ? 3.214 1.948 29.882 1.00 17.96 955 VAL A CA 1
ATOM 581 C C . VAL A 1 77 ? 3.728 1.631 31.286 1.00 18.72 955 VAL A C 1
ATOM 582 O O . VAL A 1 77 ? 4.012 2.547 32.067 1.00 19.18 955 VAL A O 1
ATOM 586 N N . LEU A 1 78 ? 3.834 0.338 31.604 1.00 19.32 956 LEU A N 1
ATOM 587 C CA . LEU A 1 78 ? 4.267 -0.157 32.903 1.00 19.56 956 LEU A CA 1
ATOM 588 C C . LEU A 1 78 ? 5.535 -0.981 32.700 1.00 20.42 956 LEU A C 1
ATOM 589 O O . LEU A 1 78 ? 5.505 -2.044 32.072 1.00 19.03 956 LEU A O 1
ATOM 594 N N . LEU A 1 79 ? 6.648 -0.479 33.200 1.00 20.47 957 LEU A N 1
ATOM 595 C CA . LEU A 1 79 ? 7.926 -1.173 33.051 1.00 21.06 957 LEU A CA 1
ATOM 596 C C . LEU A 1 79 ? 8.369 -1.705 34.432 1.00 21.48 957 LEU A C 1
ATOM 597 O O . LEU A 1 79 ? 8.384 -0.948 35.406 1.00 20.67 957 LEU A O 1
ATOM 602 N N . TYR A 1 80 ? 8.756 -2.986 34.498 1.00 22.56 958 TYR A N 1
ATOM 603 C CA . TYR A 1 80 ? 9.143 -3.631 35.754 1.00 23.42 958 TYR A CA 1
ATOM 604 C C . TYR A 1 80 ? 8.120 -3.412 36.869 1.00 25.31 958 TYR A C 1
ATOM 605 O O . TYR A 1 80 ? 8.478 -3.266 38.016 1.00 25.39 958 TYR A O 1
ATOM 614 N N . ASN A 1 81 ? 6.840 -3.440 36.530 1.00 26.47 959 ASN A N 1
ATOM 615 C CA . ASN A 1 81 ? 5.782 -3.096 37.487 1.00 26.92 959 ASN A CA 1
ATOM 616 C C . ASN A 1 81 ? 5.631 -4.150 38.575 1.00 28.43 959 ASN A C 1
ATOM 617 O O . ASN A 1 81 ? 5.104 -3.854 39.637 1.00 29.82 959 ASN A O 1
ATOM 622 N N . ASN A 1 82 ? 6.043 -5.384 38.310 1.00 29.34 960 ASN A N 1
ATOM 623 C CA . ASN A 1 82 ? 5.918 -6.473 39.266 1.00 31.00 960 ASN A CA 1
ATOM 624 C C . ASN A 1 82 ? 7.217 -6.778 39.940 1.00 30.99 960 ASN A C 1
ATOM 625 O O . ASN A 1 82 ? 7.354 -7.852 40.512 1.00 33.16 960 ASN A O 1
ATOM 630 N N . SER A 1 83 ? 8.168 -5.858 39.870 1.00 29.82 961 SER A N 1
ATOM 631 C CA . SER A 1 83 ? 9.503 -6.106 40.327 1.00 29.78 961 SER A CA 1
ATOM 632 C C . SER A 1 83 ? 9.726 -5.089 41.400 1.00 30.45 961 SER A C 1
ATOM 633 O O . SER A 1 83 ? 9.395 -3.930 41.235 1.00 29.65 961 SER A O 1
ATOM 636 N N . THR A 1 84 ? 10.286 -5.543 42.510 1.00 31.05 962 THR A N 1
ATOM 637 C CA . THR A 1 84 ? 10.567 -4.657 43.625 1.00 32.28 962 THR A CA 1
ATOM 638 C C . THR A 1 84 ? 11.719 -3.729 43.299 1.00 31.61 962 THR A C 1
ATOM 639 O O . THR A 1 84 ? 11.710 -2.593 43.733 1.00 34.10 962 THR A O 1
ATOM 643 N N . ASN A 1 85 ? 12.719 -4.205 42.569 1.00 30.50 963 ASN A N 1
ATOM 644 C CA . ASN A 1 85 ? 13.910 -3.410 42.226 1.00 30.16 963 ASN A CA 1
ATOM 645 C C . ASN A 1 85 ? 14.199 -3.431 40.728 1.00 29.35 963 ASN A C 1
ATOM 646 O O . ASN A 1 85 ? 13.714 -4.308 40.031 1.00 28.31 963 ASN A O 1
ATOM 651 N N . VAL A 1 86 ? 14.930 -2.447 40.223 1.00 28.47 964 VAL A N 1
ATOM 652 C CA . VAL A 1 86 ? 15.324 -2.443 38.782 1.00 28.67 964 VAL A CA 1
ATOM 653 C C . VAL A 1 86 ? 16.816 -2.265 38.726 1.00 28.23 964 VAL A C 1
ATOM 654 O O . VAL A 1 86 ? 17.385 -1.773 39.677 1.00 27.71 964 VAL A O 1
ATOM 658 N N . PRO A 1 87 ? 17.467 -2.625 37.607 1.00 28.36 965 PRO A N 1
ATOM 659 C CA . PRO A 1 87 ? 18.897 -2.464 37.565 1.00 28.34 965 PRO A CA 1
ATOM 660 C C . PRO A 1 87 ? 19.382 -1.018 37.570 1.00 29.01 965 PRO A C 1
ATOM 661 O O . PRO A 1 87 ? 18.613 -0.082 37.345 1.00 28.14 965 PRO A O 1
ATOM 665 N N . GLU A 1 88 ? 20.673 -0.865 37.819 1.00 28.98 966 GLU A N 1
ATOM 666 C CA . GLU A 1 88 ? 21.340 0.422 37.772 1.00 30.20 966 GLU A CA 1
ATOM 667 C C . GLU A 1 88 ? 21.252 1.055 36.361 1.00 30.61 966 GLU A C 1
ATOM 668 O O . GLU A 1 88 ? 21.248 0.342 35.330 1.00 28.62 966 GLU A O 1
ATOM 670 N N . LYS A 1 89 ? 21.206 2.389 36.321 1.00 31.69 967 LYS A N 1
ATOM 671 C CA . LYS A 1 89 ? 21.265 3.140 35.056 1.00 32.45 967 LYS A CA 1
ATOM 672 C C . LYS A 1 89 ? 22.359 2.622 34.188 1.00 32.51 967 LYS A C 1
ATOM 673 O O . LYS A 1 89 ? 23.518 2.491 34.630 1.00 33.07 967 LYS A O 1
ATOM 679 N N . GLY A 1 90 ? 21.999 2.301 32.948 1.00 31.47 968 GLY A N 1
ATOM 680 C CA . GLY A 1 90 ? 22.944 1.806 31.964 1.00 31.73 968 GLY A CA 1
ATOM 681 C C . GLY A 1 90 ? 23.081 0.307 31.973 1.00 31.62 968 GLY A C 1
ATOM 682 O O . GLY A 1 90 ? 23.681 -0.238 31.069 1.00 32.92 968 GLY A O 1
ATOM 683 N N . LYS A 1 91 ? 22.508 -0.372 32.969 1.00 31.19 969 LYS A N 1
ATOM 684 C CA . LYS A 1 91 ? 22.553 -1.834 33.061 1.00 30.64 969 LYS A CA 1
ATOM 685 C C . LYS A 1 91 ? 21.193 -2.442 32.758 1.00 29.19 969 LYS A C 1
ATOM 686 O O . LYS A 1 91 ? 20.116 -1.820 32.948 1.00 29.20 969 LYS A O 1
ATOM 692 N N . GLY A 1 92 ? 21.215 -3.678 32.313 1.00 26.87 970 GLY A N 1
ATOM 693 C CA . GLY A 1 92 ? 19.942 -4.376 32.021 1.00 26.11 970 GLY A CA 1
ATOM 694 C C . GLY A 1 92 ? 19.099 -3.682 30.916 1.00 25.28 970 GLY A C 1
ATOM 695 O O . GLY A 1 92 ? 19.637 -3.269 29.893 1.00 25.72 970 GLY A O 1
ATOM 696 N N . LEU A 1 93 ? 17.800 -3.570 31.127 1.00 24.37 971 LEU A N 1
ATOM 697 C CA . LEU A 1 93 ? 16.915 -2.763 30.241 1.00 24.32 971 LEU A CA 1
ATOM 698 C C . LEU A 1 93 ? 16.922 -1.248 30.527 1.00 21.99 971 LEU A C 1
ATOM 699 O O . LEU A 1 93 ? 16.185 -0.455 29.899 1.00 20.73 971 LEU A O 1
ATOM 704 N N . ASN A 1 94 ? 17.727 -0.838 31.500 1.00 20.40 972 ASN A N 1
ATOM 705 C CA . ASN A 1 94 ? 17.731 0.543 31.965 1.00 20.53 972 ASN A CA 1
ATOM 706 C C . ASN A 1 94 ? 18.648 1.433 31.141 1.00 19.68 972 ASN A C 1
ATOM 707 O O . ASN A 1 94 ? 19.601 1.992 31.673 1.00 20.28 972 ASN A O 1
ATOM 712 N N . VAL A 1 95 ? 18.320 1.579 29.850 1.00 17.91 973 VAL A N 1
ATOM 713 C CA . VAL A 1 95 ? 19.095 2.286 28.861 1.00 17.61 973 VAL A CA 1
ATOM 714 C C . VAL A 1 95 ? 18.147 3.119 27.965 1.00 17.41 973 VAL A C 1
ATOM 715 O O . VAL A 1 95 ? 16.904 3.135 28.184 1.00 16.91 973 VAL A O 1
ATOM 719 N N . ARG A 1 96 ? 18.713 3.784 26.972 1.00 16.33 974 ARG A N 1
ATOM 720 C CA . ARG A 1 96 ? 17.995 4.747 26.163 1.00 16.99 974 ARG A CA 1
ATOM 721 C C . ARG A 1 96 ? 16.976 4.011 25.265 1.00 14.30 974 ARG A C 1
ATOM 722 O O . ARG A 1 96 ? 17.293 2.963 24.730 1.00 13.56 974 ARG A O 1
ATOM 730 N N . ALA A 1 97 ? 15.796 4.596 25.090 1.00 12.95 975 ALA A N 1
ATOM 731 C CA . ALA A 1 97 ? 14.690 3.899 24.410 1.00 12.74 975 ALA A CA 1
ATOM 732 C C . ALA A 1 97 ? 13.719 4.925 23.818 1.00 11.05 975 ALA A C 1
ATOM 733 O O . ALA A 1 97 ? 13.691 6.064 24.240 1.00 10.89 975 ALA A O 1
ATOM 735 N N . ARG A 1 98 ? 12.977 4.518 22.810 1.00 11.72 976 ARG A N 1
ATOM 736 C CA . ARG A 1 98 ? 11.936 5.332 22.226 1.00 10.66 976 ARG A CA 1
ATOM 737 C C . ARG A 1 98 ? 10.711 4.497 22.488 1.00 12.09 976 ARG A C 1
ATO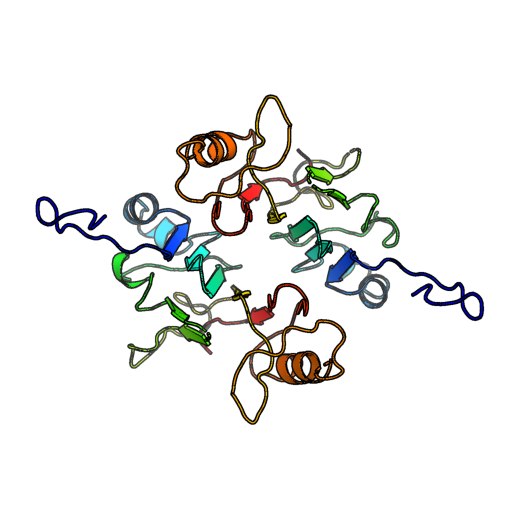M 738 O O . ARG A 1 98 ? 10.656 3.240 22.143 1.00 9.76 976 ARG A O 1
ATOM 746 N N . ILE A 1 99 ? 9.734 5.193 23.061 1.00 12.27 977 ILE A N 1
ATOM 747 C CA . ILE A 1 99 ? 8.424 4.584 23.396 1.00 13.60 977 ILE A CA 1
ATOM 748 C C . ILE A 1 99 ? 7.281 5.187 22.564 1.00 13.76 977 ILE A C 1
ATOM 749 O O . ILE A 1 99 ? 7.198 6.411 22.384 1.00 14.82 977 ILE A O 1
ATOM 754 N N . SER A 1 100 ? 6.445 4.332 21.984 1.00 14.94 978 SER A N 1
ATOM 755 C CA . SER A 1 100 ? 5.268 4.785 21.246 1.00 14.43 978 SER A CA 1
ATOM 756 C C . SER A 1 100 ? 4.005 4.218 21.964 1.00 15.37 978 SER A C 1
ATOM 757 O O . SER A 1 100 ? 3.980 3.059 22.292 1.00 15.77 978 SER A O 1
ATOM 760 N N . CYS A 1 101 ? 3.030 5.076 22.225 1.00 16.37 979 CYS A N 1
ATOM 761 C CA . CYS A 1 101 ? 1.715 4.714 22.845 1.00 18.77 979 CYS A CA 1
ATOM 762 C C . CYS A 1 101 ? 0.578 5.062 21.854 1.00 18.20 979 CYS A C 1
ATOM 763 O O . CYS A 1 101 ? 0.568 6.149 21.242 1.00 15.78 979 CYS A O 1
ATOM 766 N N . TYR A 1 102 ? -0.328 4.102 21.632 1.00 17.79 980 TYR A N 1
ATOM 767 C CA . TYR A 1 102 ? -1.326 4.213 20.564 1.00 18.55 980 TYR A CA 1
ATOM 768 C C . TYR A 1 102 ? -2.660 4.607 21.175 1.00 19.26 980 TYR A C 1
ATOM 769 O O . TYR A 1 102 ? -2.910 4.310 22.317 1.00 19.07 980 TYR A O 1
ATOM 778 N N . ASN A 1 103 ? -3.496 5.297 20.400 1.00 21.90 981 ASN A N 1
ATOM 779 C CA . ASN A 1 103 ? -4.847 5.706 20.833 1.00 22.60 981 ASN A CA 1
ATOM 780 C C . ASN A 1 103 ? -4.883 6.448 22.142 1.00 22.57 981 ASN A C 1
ATOM 781 O O . ASN A 1 103 ? -5.770 6.220 23.000 1.00 22.29 981 ASN A O 1
ATOM 786 N N . CYS A 1 104 ? -3.937 7.389 22.274 1.00 21.05 982 CYS A N 1
ATOM 787 C CA . CYS A 1 104 ? -3.935 8.327 23.346 1.00 20.71 982 CYS A CA 1
ATOM 788 C C . CYS A 1 104 ? -4.743 9.531 22.911 1.00 21.76 982 CYS A C 1
ATOM 789 O O . CYS A 1 104 ? -4.391 10.210 21.963 1.00 20.02 982 CYS A O 1
ATOM 792 N N . TYR A 1 105 ? -5.839 9.792 23.626 1.00 22.94 983 TYR A N 1
ATOM 793 C CA . TYR A 1 105 ? -6.752 10.931 23.299 1.00 24.00 983 TYR A CA 1
ATOM 794 C C . TYR A 1 105 ? -7.240 11.478 24.612 1.00 24.77 983 TYR A C 1
ATOM 795 O O . TYR A 1 105 ? -7.463 10.685 25.519 1.00 24.87 983 TYR A O 1
ATOM 804 N N . PRO A 1 106 ? -7.395 12.816 24.731 1.00 26.99 984 PRO A N 1
ATOM 805 C CA . PRO A 1 106 ? -8.013 13.360 25.922 1.00 28.22 984 PRO A CA 1
ATOM 806 C C . PRO A 1 106 ? -9.397 12.789 26.006 1.00 28.81 984 PRO A C 1
ATOM 807 O O . PRO A 1 106 ? -9.958 12.366 24.981 1.00 27.53 984 PRO A O 1
ATOM 811 N N . LEU A 1 107 ? -9.934 12.791 27.213 1.00 30.77 985 LEU A N 1
ATOM 812 C CA . LEU A 1 107 ? -11.262 12.260 27.461 1.00 33.32 985 LEU A CA 1
ATOM 813 C C . LEU A 1 107 ? -12.214 13.396 27.852 1.00 34.37 985 LEU A C 1
ATOM 814 O O . LEU A 1 107 ? -11.829 14.334 28.578 1.00 33.90 985 LEU A O 1
ATOM 819 N N . ASP A 1 108 ? -13.445 13.290 27.355 1.00 37.48 986 ASP A N 1
ATOM 820 C CA . ASP A 1 108 ? -14.602 14.082 27.874 1.00 39.53 986 ASP A CA 1
ATOM 821 C C . ASP A 1 108 ? -14.717 13.873 29.380 1.00 41.34 986 ASP A C 1
ATOM 822 O O . ASP A 1 108 ? -14.869 12.746 29.833 1.00 41.35 986 ASP A O 1
ATOM 824 N N . LYS A 1 109 ? -14.631 14.960 30.141 1.00 43.49 987 LYS A N 1
ATOM 825 C CA . LYS A 1 109 ? -14.588 14.882 31.601 1.00 45.73 987 LYS A CA 1
ATOM 826 C C . LYS A 1 109 ? -15.877 14.360 32.249 1.00 47.08 987 LYS A C 1
ATOM 827 O O . LYS A 1 109 ? -15.845 14.013 33.431 1.00 47.43 987 LYS A O 1
ATOM 833 N N . SER A 1 110 ? -16.969 14.290 31.475 1.00 48.74 988 SER A N 1
ATOM 834 C CA . SER A 1 110 ? -18.255 13.754 31.935 1.00 49.94 988 SER A CA 1
ATOM 835 C C . SER A 1 110 ? -18.402 12.269 31.648 1.00 50.54 988 SER A C 1
ATOM 836 O O . SER A 1 110 ? -18.714 11.489 32.544 1.00 50.87 988 SER A O 1
ATOM 839 N N . THR A 1 111 ? -18.195 11.880 30.397 1.00 50.54 989 THR A N 1
ATOM 840 C CA . THR A 1 111 ? -18.443 10.507 30.006 1.00 50.80 989 THR A CA 1
ATOM 841 C C . THR A 1 111 ? -17.187 9.643 30.084 1.00 51.20 989 THR A C 1
ATOM 842 O O . THR A 1 111 ? -17.277 8.399 30.051 1.00 51.40 989 THR A O 1
ATOM 846 N N . ARG A 1 112 ? -16.031 10.313 30.160 1.00 50.81 990 ARG A N 1
ATOM 847 C CA . ARG A 1 112 ? -14.721 9.693 29.978 1.00 50.51 990 ARG A CA 1
ATOM 848 C C . ARG A 1 112 ? -14.565 8.951 28.645 1.00 49.69 990 ARG A C 1
ATOM 849 O O . ARG A 1 112 ? -13.713 8.068 28.527 1.00 50.36 990 ARG A O 1
ATOM 857 N N . LYS A 1 113 ? -15.368 9.325 27.640 1.00 48.88 991 LYS A N 1
ATOM 858 C CA . LYS A 1 113 ? -15.188 8.844 26.263 1.00 47.73 991 LYS A CA 1
ATOM 859 C C . LYS A 1 113 ? -14.058 9.651 25.641 1.00 46.41 991 LYS A C 1
ATOM 860 O O . LYS A 1 113 ? -13.872 10.814 25.987 1.00 46.34 991 LYS A O 1
ATOM 862 N N . PRO A 1 114 ? -13.300 9.040 24.716 1.00 45.38 992 PRO A N 1
ATOM 863 C CA . PRO A 1 114 ? -12.224 9.772 24.050 1.00 44.30 992 PRO A CA 1
ATOM 864 C C . PRO A 1 114 ? -12.703 10.899 23.125 1.00 43.08 992 PRO A C 1
ATOM 865 O O . PRO A 1 114 ? -13.559 10.680 22.269 1.00 43.03 992 PRO A O 1
ATOM 869 N N . ILE A 1 115 ? -12.131 12.087 23.309 1.00 41.46 993 ILE A N 1
ATOM 870 C CA . ILE A 1 115 ? -12.259 13.194 22.352 1.00 40.12 993 ILE A CA 1
ATOM 871 C C . ILE A 1 115 ? -11.353 12.888 21.149 1.00 39.59 993 ILE A C 1
ATOM 872 O O . ILE A 1 115 ? -10.115 12.933 21.247 1.00 38.44 993 ILE A O 1
ATOM 877 N N . LYS A 1 116 ? -11.959 12.538 20.026 1.00 39.63 994 LYS A N 1
ATOM 878 C CA . LYS A 1 116 ? -11.186 12.144 18.853 1.00 39.98 994 LYS A CA 1
ATOM 879 C C . LYS A 1 116 ? -11.162 13.237 17.795 1.00 39.58 994 LYS A C 1
ATOM 880 O O . LYS A 1 116 ? -10.507 13.083 16.783 1.00 40.52 994 LYS A O 1
ATOM 886 N N . ASP A 1 117 ? -11.847 14.349 18.024 1.00 38.04 995 ASP A N 1
ATOM 887 C CA . ASP A 1 117 ? -11.791 15.462 17.091 1.00 36.98 995 ASP A CA 1
ATOM 888 C C . ASP A 1 117 ? -10.400 16.056 17.009 1.00 35.17 995 ASP A C 1
ATOM 889 O O . ASP A 1 117 ? -9.970 16.749 17.948 1.00 32.44 995 ASP A O 1
ATOM 894 N N . PRO A 1 118 ? -9.691 15.820 15.880 1.00 34.22 996 PRO A N 1
ATOM 895 C CA . PRO A 1 118 ? -8.301 16.306 15.857 1.00 34.44 996 PRO A CA 1
ATOM 896 C C . PRO A 1 118 ? -8.130 17.820 15.865 1.00 34.16 996 PRO A C 1
ATOM 897 O O . PRO A 1 118 ? -7.014 18.287 16.083 1.00 34.00 996 PRO A O 1
ATOM 901 N N . ASN A 1 119 ? -9.196 18.577 15.575 1.00 33.96 997 ASN A N 1
ATOM 902 C CA . ASN A 1 119 ? -9.133 20.041 15.619 1.00 33.83 997 ASN A CA 1
ATOM 903 C C . ASN A 1 119 ? -9.636 20.667 16.952 1.00 33.13 997 ASN A C 1
ATOM 904 O O . ASN A 1 119 ? -9.468 21.854 17.175 1.00 32.28 997 ASN A O 1
ATOM 909 N N . HIS A 1 120 ? -10.185 19.872 17.857 1.00 32.39 998 HIS A N 1
ATOM 910 C CA . HIS A 1 120 ? -10.578 20.384 19.175 1.00 32.73 998 HIS A CA 1
ATOM 911 C C . HIS A 1 120 ? -9.434 21.102 19.875 1.00 31.80 998 HIS A C 1
ATOM 912 O O . HIS A 1 120 ? -8.271 20.642 19.859 1.00 30.83 998 HIS A O 1
ATOM 919 N N . ARG A 1 121 ? -9.733 22.251 20.454 1.00 30.33 999 ARG A N 1
ATOM 920 C CA . ARG A 1 121 ? -8.696 23.000 21.171 1.00 30.43 999 ARG A CA 1
ATOM 921 C C . ARG A 1 121 ? -8.051 22.214 22.334 1.00 29.13 999 ARG A C 1
ATOM 922 O O . ARG A 1 121 ? -6.979 22.632 22.838 1.00 29.60 999 ARG A O 1
ATOM 930 N N . ILE A 1 122 ? -8.709 21.142 22.808 1.00 27.51 1000 ILE A N 1
ATOM 931 C CA . ILE A 1 122 ? -8.101 20.289 23.835 1.00 26.78 1000 ILE A CA 1
ATOM 932 C C . ILE A 1 122 ? -6.837 19.576 23.341 1.00 26.84 1000 ILE A C 1
ATOM 933 O O . ILE A 1 122 ? -5.957 19.204 24.147 1.00 26.74 1000 ILE A O 1
ATOM 946 N N . GLU A 1 124 ? -4.158 20.584 21.582 1.00 27.01 1002 GLU A N 1
ATOM 947 C CA . GLU A 1 124 ? -2.910 21.314 21.845 1.00 26.77 1002 GLU A CA 1
ATOM 948 C C . GLU A 1 124 ? -2.615 21.365 23.336 1.00 26.71 1002 GLU A C 1
ATOM 949 O O . GLU A 1 124 ? -1.456 21.309 23.753 1.00 25.84 1002 GLU A O 1
ATOM 951 N N . ARG A 1 125 ? -3.665 21.465 24.156 1.00 26.14 1003 ARG A N 1
ATOM 952 C CA . ARG A 1 125 ? -3.442 21.440 25.587 1.00 25.75 1003 ARG A CA 1
ATOM 953 C C . ARG A 1 125 ? -2.914 20.076 26.027 1.00 23.68 1003 ARG A C 1
ATOM 954 O O . ARG A 1 125 ? -2.072 20.019 26.906 1.00 22.70 1003 ARG A O 1
ATOM 962 N N . TYR A 1 126 ? -3.426 18.997 25.452 1.00 22.99 1004 TYR A N 1
ATOM 963 C CA . TYR A 1 126 ? -2.976 17.646 25.758 1.00 23.10 1004 TYR A CA 1
ATOM 964 C C . TYR A 1 126 ? -1.482 17.441 25.332 1.00 23.12 1004 TYR A C 1
ATOM 965 O O . TYR A 1 126 ? -0.716 16.828 26.073 1.00 22.63 1004 TYR A O 1
ATOM 974 N N . SER A 1 127 ? -1.083 17.938 24.165 1.00 23.91 1005 SER A N 1
ATOM 975 C CA . SER A 1 127 ? 0.350 17.851 23.743 1.00 25.28 1005 SER A CA 1
ATOM 976 C C . SER A 1 127 ? 1.228 18.580 24.758 1.00 25.19 1005 SER A C 1
ATOM 977 O O . SER A 1 127 ? 2.267 18.028 25.214 1.00 23.86 1005 SER A O 1
ATOM 980 N N . GLU A 1 128 ? 0.798 19.802 25.130 1.00 24.59 1006 GLU A N 1
ATOM 981 C CA . GLU A 1 128 ? 1.608 20.626 26.029 1.00 26.17 1006 GLU A CA 1
ATOM 982 C C . GLU A 1 128 ? 1.748 19.924 27.339 1.00 25.07 1006 GLU A C 1
ATOM 983 O O . GLU A 1 128 ? 2.859 19.870 27.870 1.00 24.73 1006 GLU A O 1
ATOM 989 N N . LYS A 1 129 ? 0.691 19.255 27.827 1.00 23.66 1007 LYS A N 1
ATOM 990 C CA . LYS A 1 129 ? 0.879 18.514 29.055 1.00 24.30 1007 LYS A CA 1
ATOM 991 C C . LYS A 1 129 ? 1.763 17.268 28.825 1.00 22.55 1007 LYS A C 1
ATOM 992 O O . LYS A 1 129 ? 2.597 16.951 29.678 1.00 25.24 1007 LYS A O 1
ATOM 998 N N . LEU A 1 130 ? 1.623 16.593 27.693 1.00 20.76 1008 LEU A N 1
ATOM 999 C CA . LEU A 1 130 ? 2.508 15.445 27.403 1.00 20.21 1008 LEU A CA 1
ATOM 1000 C C . LEU A 1 130 ? 4.018 15.858 27.436 1.00 20.99 1008 LEU A C 1
ATOM 1001 O O . LEU A 1 130 ? 4.873 15.081 27.909 1.00 20.53 1008 LEU A O 1
ATOM 1006 N N . LYS A 1 131 ? 4.316 17.077 27.001 1.00 20.74 1009 LYS A N 1
ATOM 1007 C CA . LYS A 1 131 ? 5.720 17.607 26.957 1.00 22.05 1009 LYS A CA 1
ATOM 1008 C C . LYS A 1 131 ? 6.313 17.751 28.330 1.00 22.27 1009 LYS A C 1
ATOM 1009 O O . LYS A 1 131 ? 7.565 17.726 28.497 1.00 21.74 1009 LYS A O 1
ATOM 1015 N N . LYS A 1 132 ? 5.427 17.914 29.334 1.00 21.14 1010 LYS A N 1
ATOM 1016 C CA . LYS A 1 132 ? 5.839 18.099 30.719 1.00 21.45 1010 LYS A CA 1
ATOM 1017 C C . LYS A 1 132 ? 6.093 16.843 31.535 1.00 21.22 1010 LYS A C 1
ATOM 1018 O O . LYS A 1 132 ? 6.687 16.953 32.601 1.00 18.96 1010 LYS A O 1
ATOM 1024 N N . ILE A 1 133 ? 5.766 15.662 31.001 1.00 20.70 1011 ILE A N 1
ATOM 1025 C CA . ILE A 1 133 ? 5.947 14.432 31.776 1.00 20.92 1011 ILE A CA 1
ATOM 1026 C C . ILE A 1 133 ? 7.383 14.240 32.216 1.00 22.60 1011 ILE A C 1
ATOM 1027 O O . ILE A 1 133 ? 8.318 14.192 31.357 1.00 20.91 1011 ILE A O 1
ATOM 1032 N N . PRO A 1 134 ? 7.579 14.143 33.549 1.00 23.60 1012 PRO A N 1
ATOM 1033 C CA . PRO A 1 134 ? 8.912 13.961 33.993 1.00 25.56 1012 PRO A CA 1
ATOM 1034 C C . PRO A 1 134 ? 9.606 12.681 33.443 1.00 26.18 1012 PRO A C 1
ATOM 1035 O O . PRO A 1 134 ? 8.968 11.596 33.230 1.00 25.88 1012 PRO A O 1
ATOM 1039 N N . HIS A 1 135 ? 10.872 12.910 33.091 1.00 26.62 1013 HIS A N 1
ATOM 1040 C CA . HIS A 1 135 ? 11.826 11.857 32.655 1.00 27.42 1013 HIS A CA 1
ATOM 1041 C C . HIS A 1 135 ? 11.499 11.325 31.308 1.00 26.12 1013 HIS A C 1
ATOM 1042 O O . HIS A 1 135 ? 11.772 10.181 31.009 1.00 25.98 1013 HIS A O 1
ATOM 1049 N N . THR A 1 136 ? 10.894 12.168 30.485 1.00 24.92 1014 THR A N 1
ATOM 1050 C CA . THR A 1 136 ? 10.558 11.820 29.154 1.00 22.93 1014 THR A CA 1
ATOM 1051 C C . THR A 1 136 ? 11.120 12.956 28.326 1.00 20.89 1014 THR A C 1
ATOM 1052 O O . THR A 1 136 ? 11.276 14.039 28.835 1.00 21.20 1014 THR A O 1
ATOM 1056 N N . HIS A 1 137 ? 11.492 12.652 27.097 1.00 18.99 1015 HIS A N 1
ATOM 1057 C CA . HIS A 1 137 ? 11.761 13.600 26.033 1.00 18.17 1015 HIS A CA 1
ATOM 1058 C C . HIS A 1 137 ? 10.757 13.470 24.878 1.00 17.06 1015 HIS A C 1
ATOM 1059 O O . HIS A 1 137 ? 10.912 12.637 23.923 1.00 17.00 1015 HIS A O 1
ATOM 1066 N N . PHE A 1 138 ? 9.717 14.294 24.944 1.00 18.28 1016 PHE A N 1
ATOM 1067 C CA . PHE A 1 138 ? 8.625 14.343 23.919 1.00 17.24 1016 PHE A CA 1
ATOM 1068 C C . PHE A 1 138 ? 9.189 14.405 22.544 1.00 17.35 1016 PHE A C 1
ATOM 1069 O O . PHE A 1 138 ? 10.085 15.195 22.312 1.00 15.22 1016 PHE A O 1
ATOM 1077 N N . GLU A 1 139 ? 8.726 13.542 21.635 1.00 17.41 1017 GLU A N 1
ATOM 1078 C CA . GLU A 1 139 ? 9.086 13.665 20.229 1.00 18.42 1017 GLU A CA 1
ATOM 1079 C C . GLU A 1 139 ? 7.859 14.109 19.420 1.00 17.66 1017 GLU A C 1
ATOM 1080 O O . GLU A 1 139 ? 7.911 15.121 18.696 1.00 18.35 1017 GLU A O 1
ATOM 1086 N N . SER A 1 140 ? 6.771 13.380 19.496 1.00 17.46 1018 SER A N 1
ATOM 1087 C CA . SER A 1 140 ? 5.606 13.752 18.687 1.00 17.60 1018 SER A CA 1
ATOM 1088 C C . SER A 1 140 ? 4.269 13.272 19.247 1.00 18.06 1018 SER A C 1
ATOM 1089 O O . SER A 1 140 ? 4.228 12.310 20.023 1.00 19.53 1018 SER A O 1
ATOM 1092 N N . TYR A 1 141 ? 3.201 13.949 18.864 1.00 17.97 1019 TYR A N 1
ATOM 1093 C CA . TYR A 1 141 ? 1.822 13.497 19.191 1.00 20.05 1019 TYR A CA 1
ATOM 1094 C C . TYR A 1 141 ? 0.911 13.838 18.030 1.00 21.87 1019 TYR A C 1
ATOM 1095 O O . TYR A 1 141 ? 0.865 15.005 17.661 1.00 21.83 1019 TYR A O 1
ATOM 1104 N N . ASP A 1 142 ? 0.221 12.830 17.497 1.00 23.33 1020 ASP A N 1
ATOM 1105 C CA . ASP A 1 142 ? -0.662 12.970 16.370 1.00 25.22 1020 ASP A CA 1
ATOM 1106 C C . ASP A 1 142 ? -2.127 12.854 16.845 1.00 25.81 1020 ASP A C 1
ATOM 1107 O O . ASP A 1 142 ? -2.610 11.760 17.182 1.00 25.50 1020 ASP A O 1
ATOM 1112 N N . PRO A 1 143 ? -2.827 13.997 16.898 1.00 26.86 1021 PRO A N 1
ATOM 1113 C CA . PRO A 1 143 ? -4.226 14.052 17.335 1.00 27.85 1021 PRO A CA 1
ATOM 1114 C C . PRO A 1 143 ? -5.187 13.185 16.510 1.00 28.99 1021 PRO A C 1
ATOM 1115 O O . PRO A 1 143 ? -6.279 12.804 16.998 1.00 29.23 1021 PRO A O 1
ATOM 1119 N N . ALA A 1 144 ? -4.820 12.927 15.266 1.00 28.55 1022 ALA A N 1
ATOM 1120 C CA . ALA A 1 144 ? -5.643 12.114 14.398 1.00 29.57 1022 ALA A CA 1
ATOM 1121 C C . ALA A 1 144 ? -5.570 10.615 14.691 1.00 29.85 1022 ALA A C 1
ATOM 1122 O O . ALA A 1 144 ? -6.595 9.931 14.687 1.00 30.75 1022 ALA A O 1
ATOM 1124 N N . SER A 1 145 ? -4.364 10.085 14.939 1.00 29.13 1023 SER A N 1
ATOM 1125 C CA . SER A 1 145 ? -4.196 8.644 15.225 1.00 27.57 1023 SER A CA 1
ATOM 1126 C C . SER A 1 145 ? -4.172 8.383 16.717 1.00 25.40 1023 SER A C 1
ATOM 1127 O O . SER A 1 145 ? -4.419 7.256 17.143 1.00 25.62 1023 SER A O 1
ATOM 1130 N N . GLY A 1 146 ? -3.859 9.414 17.510 1.00 21.90 1024 GLY A N 1
ATOM 1131 C CA . GLY A 1 146 ? -3.587 9.224 18.946 1.00 20.68 1024 GLY A CA 1
ATOM 1132 C C . GLY A 1 146 ? -2.219 8.612 19.278 1.00 18.48 1024 GLY A C 1
ATOM 1133 O O . GLY A 1 146 ? -1.987 8.159 20.380 1.00 18.60 1024 GLY A O 1
ATOM 1134 N N . THR A 1 147 ? -1.302 8.614 18.334 1.00 17.67 1025 THR A N 1
ATOM 1135 C CA . THR A 1 147 ? 0.060 8.115 18.608 1.00 17.29 1025 THR A CA 1
ATOM 1136 C C . THR A 1 147 ? 0.920 9.174 19.300 1.00 15.59 1025 THR A C 1
ATOM 1137 O O . THR A 1 147 ? 1.030 10.318 18.847 1.00 16.99 1025 THR A O 1
ATOM 1141 N N . TYR A 1 148 ? 1.508 8.797 20.414 1.00 16.30 1026 TYR A N 1
ATOM 1142 C CA . TYR A 1 148 ? 2.377 9.636 21.213 1.00 16.07 1026 TYR A CA 1
ATOM 1143 C C . TYR A 1 148 ? 3.718 8.937 21.213 1.00 15.83 1026 TYR A C 1
ATOM 1144 O O . TYR A 1 148 ? 3.786 7.770 21.493 1.00 14.78 1026 TYR A O 1
ATOM 1153 N N . CYS A 1 149 ? 4.740 9.664 20.812 1.00 16.22 1027 CYS A N 1
ATOM 1154 C CA A CYS A 1 149 ? 6.093 9.131 20.784 0.50 16.25 1027 CYS A CA 1
ATOM 1155 C CA B CYS A 1 149 ? 6.080 9.126 20.762 0.50 17.08 1027 CYS A CA 1
ATOM 1156 C C . CYS A 1 149 ? 7.017 9.992 21.605 1.00 16.26 1027 CYS A C 1
ATOM 1157 O O . CYS A 1 149 ? 6.993 11.232 21.501 1.00 15.69 1027 CYS A O 1
ATOM 1162 N N . PHE A 1 150 ? 7.880 9.328 22.380 1.00 16.72 1028 PHE A N 1
ATOM 1163 C CA . PHE A 1 150 ? 8.884 10.014 23.188 1.00 15.86 1028 PHE A CA 1
ATOM 1164 C C . PHE A 1 150 ? 10.102 9.104 23.454 1.00 15.52 1028 PHE A C 1
ATOM 1165 O O . PHE A 1 150 ? 10.052 7.882 23.208 1.00 14.01 1028 PHE A O 1
ATOM 1173 N N . THR A 1 151 ? 11.187 9.706 23.912 1.00 15.23 1029 THR A N 1
ATOM 1174 C CA . THR A 1 151 ? 12.375 8.953 24.329 1.00 16.43 1029 THR A CA 1
ATOM 1175 C C . THR A 1 151 ? 12.618 9.140 25.808 1.00 16.94 1029 THR A C 1
ATOM 1176 O O . THR A 1 151 ? 12.118 10.105 26.442 1.00 17.05 1029 THR A O 1
ATOM 1180 N N . VAL A 1 152 ? 13.354 8.169 26.348 1.00 17.00 1030 VAL A N 1
ATOM 1181 C CA . VAL A 1 152 ? 13.800 8.159 27.719 1.00 17.12 1030 VAL A CA 1
ATOM 1182 C C . VAL A 1 152 ? 15.288 7.885 27.647 1.00 17.77 1030 VAL A C 1
ATOM 1183 O O . VAL A 1 152 ? 15.744 7.145 26.796 1.00 19.35 1030 VAL A O 1
ATOM 1187 N N . ASP A 1 153 ? 16.070 8.585 28.439 1.00 18.47 1031 ASP A N 1
ATOM 1188 C CA . ASP A 1 153 ? 17.515 8.349 28.593 1.00 19.79 1031 ASP A CA 1
ATOM 1189 C C . ASP A 1 153 ? 17.878 6.983 29.229 1.00 19.48 1031 ASP A C 1
ATOM 1190 O O . ASP A 1 153 ? 18.837 6.269 28.828 1.00 17.01 1031 ASP A O 1
ATOM 1195 N N . HIS A 1 154 ? 17.113 6.624 30.240 1.00 19.38 1032 HIS A N 1
ATOM 1196 C CA . HIS A 1 154 ? 17.284 5.357 30.963 1.00 19.60 1032 HIS A CA 1
ATOM 1197 C C . HIS A 1 154 ? 15.859 4.843 31.234 1.00 19.32 1032 HIS A C 1
ATOM 1198 O O . HIS A 1 154 ? 15.137 5.439 32.041 1.00 17.15 1032 HIS A O 1
ATOM 1205 N N . ALA A 1 155 ? 15.469 3.771 30.554 1.00 18.94 1033 ALA A N 1
ATOM 1206 C CA . ALA A 1 155 ? 14.061 3.386 30.478 1.00 19.40 1033 ALA A CA 1
ATOM 1207 C C . ALA A 1 155 ? 13.332 3.139 31.814 1.00 21.25 1033 ALA A C 1
ATOM 1208 O O . ALA A 1 155 ? 12.125 3.366 31.895 1.00 21.67 1033 ALA A O 1
ATOM 1210 N N . LEU A 1 156 ? 14.041 2.678 32.837 1.00 22.99 1034 LEU A N 1
ATOM 1211 C CA . LEU A 1 156 ? 13.462 2.406 34.117 1.00 25.51 1034 LEU A CA 1
ATOM 1212 C C . LEU A 1 156 ? 13.539 3.509 35.193 1.00 28.00 1034 LEU A C 1
ATOM 1213 O O . LEU A 1 156 ? 13.081 3.287 36.297 1.00 32.30 1034 LEU A O 1
ATOM 1218 N N . GLU A 1 157 ? 14.046 4.687 34.906 1.00 29.96 1035 GLU A N 1
ATOM 1219 C CA . GLU A 1 157 ? 14.274 5.713 35.957 1.00 31.25 1035 GLU A CA 1
ATOM 1220 C C . GLU A 1 157 ? 13.093 6.653 36.114 1.00 32.37 1035 GLU A C 1
ATOM 1221 O O . GLU A 1 157 ? 12.888 7.459 35.207 1.00 35.98 1035 GLU A O 1
ATOM 1223 N N . SER B 1 2 ? -6.007 26.207 7.314 1.00 38.60 880 SER B N 1
ATOM 1224 C CA . SER B 1 2 ? -5.497 26.293 5.917 1.00 39.62 880 SER B CA 1
ATOM 1225 C C . SER B 1 2 ? -6.654 26.418 4.936 1.00 39.03 880 SER B C 1
ATOM 1226 O O . SER B 1 2 ? -7.511 25.543 4.923 1.00 38.44 880 SER B O 1
ATOM 1229 N N . LEU B 1 3 ? -6.656 27.492 4.127 1.00 38.73 881 LEU B N 1
ATOM 1230 C CA . LEU B 1 3 ? -7.448 27.554 2.906 1.00 37.30 881 LEU B CA 1
ATOM 1231 C C . LEU B 1 3 ? -8.910 27.236 3.113 1.00 37.87 881 LEU B C 1
ATOM 1232 O O . LEU B 1 3 ? -9.519 26.504 2.345 1.00 36.76 881 LEU B O 1
ATOM 1237 N N . ASP B 1 4 ? -9.466 27.799 4.175 1.00 38.61 882 ASP B N 1
ATOM 1238 C CA . ASP B 1 4 ? -10.910 27.743 4.457 1.00 39.61 882 ASP B CA 1
ATOM 1239 C C . ASP B 1 4 ? -11.694 28.829 3.663 1.00 38.59 882 ASP B C 1
ATOM 1240 O O . ASP B 1 4 ? -12.908 28.698 3.414 1.00 39.15 882 ASP B O 1
ATOM 1245 N N . GLY B 1 5 ? -11.003 29.907 3.309 1.00 37.44 883 GLY B N 1
ATOM 1246 C CA . GLY B 1 5 ? -11.645 31.055 2.609 1.00 36.10 883 GLY B CA 1
ATOM 1247 C C . GLY B 1 5 ? -10.618 31.924 1.921 1.00 34.88 883 GLY B C 1
ATOM 1248 O O . GLY B 1 5 ? -9.423 31.861 2.238 1.00 35.59 883 GLY B O 1
ATOM 1249 N N . ILE B 1 6 ? -11.094 32.782 1.021 1.00 32.54 884 ILE B N 1
ATOM 1250 C CA . ILE B 1 6 ? -10.241 33.530 0.134 1.00 30.64 884 ILE B CA 1
ATOM 1251 C C . ILE B 1 6 ? -9.614 34.740 0.835 1.00 30.63 884 ILE B C 1
ATOM 1252 O O . ILE B 1 6 ? -8.756 35.422 0.277 1.00 26.56 884 ILE B O 1
ATOM 1257 N N . ASP B 1 7 ? -10.060 35.015 2.053 1.00 31.69 885 ASP B N 1
ATOM 1258 C CA . ASP B 1 7 ? -9.403 36.019 2.880 1.00 34.02 885 ASP B CA 1
ATOM 1259 C C . ASP B 1 7 ? -7.927 35.667 3.243 1.00 33.51 885 ASP B C 1
ATOM 1260 O O . ASP B 1 7 ? -7.100 36.551 3.490 1.00 33.50 885 ASP B O 1
ATOM 1265 N N . ASP B 1 8 ? -7.578 34.393 3.243 1.00 33.34 886 ASP B N 1
ATOM 1266 C CA . ASP B 1 8 ? -6.226 34.000 3.673 1.00 33.46 886 ASP B CA 1
ATOM 1267 C C . ASP B 1 8 ? -5.831 32.766 2.888 1.00 32.54 886 ASP B C 1
ATOM 1268 O O . ASP B 1 8 ? -6.358 31.672 3.118 1.00 32.14 886 ASP B O 1
ATOM 1273 N N . LEU B 1 9 ? -4.902 32.955 1.953 1.00 31.45 887 LEU B N 1
ATOM 1274 C CA . LEU B 1 9 ? -4.544 31.903 1.033 1.00 31.24 887 LEU B CA 1
ATOM 1275 C C . LEU B 1 9 ? -3.174 31.308 1.393 1.00 31.48 887 LEU B C 1
ATOM 1276 O O . LEU B 1 9 ? -2.527 30.639 0.585 1.00 30.82 887 LEU B O 1
ATOM 1281 N N . GLU B 1 10 ? -2.730 31.571 2.620 1.00 32.18 888 GLU B N 1
ATOM 1282 C CA . GLU B 1 10 ? -1.454 31.028 3.089 1.00 32.51 888 GLU B CA 1
ATOM 1283 C C . GLU B 1 10 ? -1.583 29.531 3.339 1.00 31.24 888 GLU B C 1
ATOM 1284 O O . GLU B 1 10 ? -2.581 29.077 3.884 1.00 30.13 888 GLU B O 1
ATOM 1290 N N . PHE B 1 11 ? -0.569 28.796 2.899 1.00 30.68 889 PHE B N 1
ATOM 1291 C CA . PHE B 1 11 ? -0.491 27.344 3.022 1.00 31.11 889 PHE B CA 1
ATOM 1292 C C . PHE B 1 11 ? 0.945 26.939 3.329 1.00 31.03 889 PHE B C 1
ATOM 1293 O O . PHE B 1 11 ? 1.891 27.448 2.690 1.00 30.22 889 PHE B O 1
ATOM 1301 N N . VAL B 1 12 ? 1.088 26.047 4.315 1.00 32.04 890 VAL B N 1
ATOM 1302 C CA . VAL B 1 12 ? 2.364 25.387 4.646 1.00 32.71 890 VAL B CA 1
ATOM 1303 C C . VAL B 1 12 ? 2.113 23.887 4.667 1.00 33.15 890 VAL B C 1
ATOM 1304 O O . VAL B 1 12 ? 0.961 23.469 4.887 1.00 32.42 890 VAL B O 1
ATOM 1308 N N . ASP B 1 13 ? 3.156 23.064 4.456 1.00 33.93 891 ASP B N 1
ATOM 1309 C CA . ASP B 1 13 ? 2.929 21.612 4.483 1.00 35.46 891 ASP B CA 1
ATOM 1310 C C . ASP B 1 13 ? 2.250 21.154 5.779 1.00 35.57 891 ASP B C 1
ATOM 1311 O O . ASP B 1 13 ? 2.581 21.573 6.863 1.00 35.30 891 ASP B O 1
ATOM 1316 N N . GLU B 1 14 ? 1.301 20.258 5.607 1.00 36.47 892 GLU B N 1
ATOM 1317 C CA . GLU B 1 14 ? 0.418 19.797 6.648 1.00 36.72 892 GLU B CA 1
ATOM 1318 C C . GLU B 1 14 ? 0.950 18.530 7.362 1.00 36.34 892 GLU B C 1
ATOM 1319 O O . GLU B 1 14 ? 0.542 18.203 8.474 1.00 38.18 892 GLU B O 1
ATOM 1325 N N . ASN B 1 15 ? 1.835 17.797 6.716 1.00 34.48 893 ASN B N 1
ATOM 1326 C CA . ASN B 1 15 ? 2.090 16.446 7.138 1.00 32.98 893 ASN B CA 1
ATOM 1327 C C . ASN B 1 15 ? 3.513 16.182 7.585 1.00 30.77 893 ASN B C 1
ATOM 1328 O O . ASN B 1 15 ? 3.709 15.317 8.441 1.00 31.57 893 ASN B O 1
ATOM 1333 N N . TYR B 1 16 ? 4.496 16.851 6.990 1.00 28.19 894 TYR B N 1
ATOM 1334 C CA . TYR B 1 16 ? 5.888 16.565 7.314 1.00 27.21 894 TYR B CA 1
ATOM 1335 C C . TYR B 1 16 ? 6.317 17.131 8.640 1.00 26.87 894 TYR B C 1
ATOM 1336 O O . TYR B 1 16 ? 5.906 18.225 9.031 1.00 24.83 894 TYR B O 1
ATOM 1345 N N . TYR B 1 17 ? 7.225 16.391 9.279 1.00 25.60 895 TYR B N 1
ATOM 1346 C CA . TYR B 1 17 ? 7.925 16.875 10.460 1.00 24.11 895 TYR B CA 1
ATOM 1347 C C . TYR B 1 17 ? 9.353 16.301 10.538 1.00 22.82 895 TYR B C 1
ATOM 1348 O O . TYR B 1 17 ? 9.696 1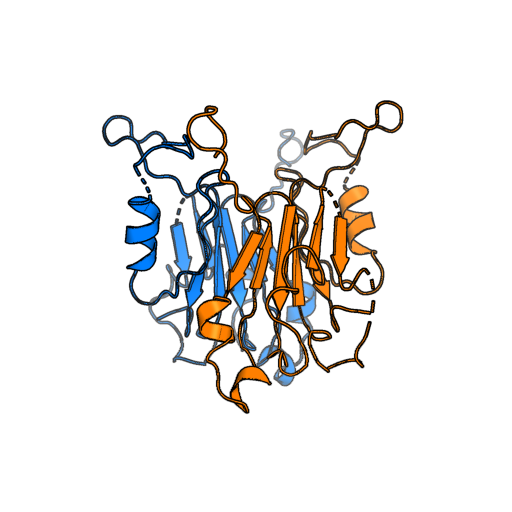5.270 9.917 1.00 18.33 895 TYR B O 1
ATOM 1357 N N . ILE B 1 18 ? 10.195 17.014 11.279 1.00 21.93 896 ILE B N 1
ATOM 1358 C CA . ILE B 1 18 ? 11.536 16.605 11.503 1.00 21.71 896 ILE B CA 1
ATOM 1359 C C . ILE B 1 18 ? 11.921 16.884 12.956 1.00 22.83 896 ILE B C 1
ATOM 1360 O O . ILE B 1 18 ? 11.501 17.893 13.563 1.00 24.04 896 ILE B O 1
ATOM 1365 N N . SER B 1 19 ? 12.698 15.962 13.539 1.00 23.10 897 SER B N 1
ATOM 1366 C CA . SER B 1 19 ? 13.213 16.134 14.891 1.00 23.28 897 SER B CA 1
ATOM 1367 C C . SER B 1 19 ? 14.664 15.650 14.870 1.00 22.98 897 SER B C 1
ATOM 1368 O O . SER B 1 19 ? 14.920 14.542 14.434 1.00 21.05 897 SER B O 1
ATOM 1371 N N . PRO B 1 20 ? 15.610 16.477 15.336 1.00 22.92 898 PRO B N 1
ATOM 1372 C CA . PRO B 1 20 ? 15.484 17.897 15.738 1.00 23.03 898 PRO B CA 1
ATOM 1373 C C . PRO B 1 20 ? 14.960 18.879 14.683 1.00 23.99 898 PRO B C 1
ATOM 1374 O O . PRO B 1 20 ? 14.988 18.616 13.473 1.00 21.97 898 PRO B O 1
ATOM 1378 N N . SER B 1 21 ? 14.492 20.039 15.160 1.00 25.30 899 SER B N 1
ATOM 1379 C CA . SER B 1 21 ? 14.039 21.141 14.265 1.00 25.16 899 SER B CA 1
ATOM 1380 C C . SER B 1 21 ? 15.033 21.600 13.261 1.00 25.15 899 SER B C 1
ATOM 1381 O O . SER B 1 21 ? 16.184 21.718 13.585 1.00 22.37 899 SER B O 1
ATOM 1384 N N . LEU B 1 22 ? 14.553 22.014 12.087 1.00 25.84 900 LEU B N 1
ATOM 1385 C CA . LEU B 1 22 ? 15.413 22.663 11.105 1.00 27.47 900 LEU B CA 1
ATOM 1386 C C . LEU B 1 22 ? 16.051 23.924 11.680 1.00 27.30 900 LEU B C 1
ATOM 1387 O O . LEU B 1 22 ? 17.214 24.193 11.427 1.00 26.38 900 LEU B O 1
ATOM 1392 N N . ASP B 1 23 ? 15.297 24.683 12.487 1.00 27.48 901 ASP B N 1
ATOM 1393 C CA . ASP B 1 23 ? 15.845 25.953 12.994 1.00 28.17 901 ASP B CA 1
ATOM 1394 C C . ASP B 1 23 ? 17.001 25.692 13.953 1.00 27.55 901 ASP B C 1
ATOM 1395 O O . ASP B 1 23 ? 17.961 26.470 14.019 1.00 27.73 901 ASP B O 1
ATOM 1400 N N . THR B 1 24 ? 16.906 24.612 14.715 1.00 26.95 902 THR B N 1
ATOM 1401 C CA . THR B 1 24 ? 18.003 24.221 15.597 1.00 27.46 902 THR B CA 1
ATOM 1402 C C . THR B 1 24 ? 19.149 23.540 14.838 1.00 26.47 902 THR B C 1
ATOM 1403 O O . THR B 1 24 ? 20.298 23.917 15.012 1.00 26.23 902 THR B O 1
ATOM 1407 N N . LEU B 1 25 ? 18.826 22.631 13.919 1.00 25.43 903 LEU B N 1
ATOM 1408 C CA . LEU B 1 25 ? 19.832 21.951 13.102 1.00 23.76 903 LEU B CA 1
ATOM 1409 C C . LEU B 1 25 ? 20.697 22.964 12.340 1.00 23.79 903 LEU B C 1
ATOM 1410 O O . LEU B 1 25 ? 21.918 22.772 12.187 1.00 23.05 903 LEU B O 1
ATOM 1415 N N . ALA B 1 26 ? 20.094 24.058 11.860 1.00 22.48 904 ALA B N 1
ATOM 1416 C CA . ALA B 1 26 ? 20.856 25.083 11.147 1.00 23.02 904 ALA B CA 1
ATOM 1417 C C . ALA B 1 26 ? 21.888 25.824 12.068 1.00 23.01 904 ALA B C 1
ATOM 1418 O O . ALA B 1 26 ? 22.871 26.369 11.572 1.00 24.96 904 ALA B O 1
ATOM 1420 N N . THR B 1 27 ? 21.715 25.719 13.371 1.00 23.82 905 THR B N 1
ATOM 1421 C CA A THR B 1 27 ? 22.523 26.379 14.415 0.50 24.87 905 THR B CA 1
ATOM 1422 C CA B THR B 1 27 ? 22.616 26.421 14.291 0.50 22.87 905 THR B CA 1
ATOM 1423 C C . THR B 1 27 ? 23.655 25.489 14.962 1.00 25.06 905 THR B C 1
ATOM 1424 O O . THR B 1 27 ? 24.551 25.978 15.690 1.00 25.06 905 THR B O 1
ATOM 1431 N N . LEU B 1 28 ? 23.577 24.181 14.700 1.00 25.00 906 LEU B N 1
ATOM 1432 C CA . LEU B 1 28 ? 24.499 23.211 15.340 1.00 26.72 906 LEU B CA 1
ATOM 1433 C C . LEU B 1 28 ? 25.902 23.515 14.838 1.00 27.15 906 LEU B C 1
ATOM 1434 O O . LEU B 1 28 ? 26.080 24.055 13.748 1.00 27.77 906 LEU B O 1
ATOM 1439 N N . SER B 1 29 ? 26.902 23.233 15.661 1.00 28.40 907 SER B N 1
ATOM 1440 C CA . SER B 1 29 ? 28.294 23.609 15.296 1.00 27.75 907 SER B CA 1
ATOM 1441 C C . SER B 1 29 ? 28.797 22.722 14.178 1.00 27.68 907 SER B C 1
ATOM 1442 O O . SER B 1 29 ? 28.150 21.743 13.854 1.00 26.54 907 SER B O 1
ATOM 1445 N N . LYS B 1 30 ? 29.946 23.072 13.591 1.00 26.68 908 LYS B N 1
ATOM 1446 C CA . LYS B 1 30 ? 30.574 22.308 12.505 1.00 26.91 908 LYS B CA 1
ATOM 1447 C C . LYS B 1 30 ? 30.921 20.869 12.891 1.00 27.27 908 LYS B C 1
ATOM 1448 O O . LYS B 1 30 ? 30.966 20.003 11.999 1.00 28.22 908 LYS B O 1
ATOM 1450 N N . TYR B 1 31 ? 31.133 20.618 14.193 1.00 26.66 909 TYR B N 1
ATOM 1451 C CA . TYR B 1 31 ? 31.374 19.266 14.728 1.00 26.74 909 TYR B CA 1
ATOM 1452 C C . TYR B 1 31 ? 30.048 18.525 14.951 1.00 26.80 909 TYR B C 1
ATOM 1453 O O . TYR B 1 31 ? 29.886 17.363 14.573 1.00 26.60 909 TYR B O 1
ATOM 1455 N N . GLU B 1 32 ? 29.087 19.217 15.521 1.00 25.59 910 GLU B N 1
ATOM 1456 C CA . GLU B 1 32 ? 27.838 18.558 15.875 1.00 26.49 910 GLU B CA 1
ATOM 1457 C C . GLU B 1 32 ? 26.942 18.216 14.688 1.00 25.52 910 GLU B C 1
ATOM 1458 O O . GLU B 1 32 ? 26.263 17.179 14.713 1.00 26.28 910 GLU B O 1
ATOM 1464 N N . ILE B 1 33 ? 26.944 19.068 13.662 1.00 24.98 911 ILE B N 1
ATOM 1465 C CA . ILE B 1 33 ? 26.205 18.776 12.413 1.00 24.09 911 ILE B CA 1
ATOM 1466 C C . ILE B 1 33 ? 26.680 17.466 11.750 1.00 24.42 911 ILE B C 1
ATOM 1467 O O . ILE B 1 33 ? 25.918 16.857 10.976 1.00 26.36 911 ILE B O 1
ATOM 1472 N N . GLN B 1 34 ? 27.890 16.990 12.063 1.00 23.15 912 GLN B N 1
ATOM 1473 C CA . GLN B 1 34 ? 28.406 15.757 11.491 1.00 23.49 912 GLN B CA 1
ATOM 1474 C C . GLN B 1 34 ? 27.940 14.500 12.236 1.00 23.45 912 GLN B C 1
ATOM 1475 O O . GLN B 1 34 ? 28.219 13.376 11.775 1.00 21.39 912 GLN B O 1
ATOM 1481 N N . LYS B 1 35 ? 27.259 14.669 13.389 1.00 21.79 913 LYS B N 1
ATOM 1482 C CA . LYS B 1 35 ? 26.823 13.538 14.201 1.00 22.38 913 LYS B CA 1
ATOM 1483 C C . LYS B 1 35 ? 25.479 13.791 14.909 1.00 22.33 913 LYS B C 1
ATOM 1484 O O . LYS B 1 35 ? 25.346 13.622 16.131 1.00 23.34 913 LYS B O 1
ATOM 1490 N N . VAL B 1 36 ? 24.481 14.213 14.151 1.00 22.31 914 VAL B N 1
ATOM 1491 C CA . VAL B 1 36 ? 23.164 14.464 14.694 1.00 21.81 914 VAL B CA 1
ATOM 1492 C C . VAL B 1 36 ? 22.575 13.157 15.192 1.00 22.27 914 VAL B C 1
ATOM 1493 O O . VAL B 1 36 ? 22.479 12.158 14.455 1.00 21.25 914 VAL B O 1
ATOM 1497 N N . GLU B 1 37 ? 22.115 13.206 16.433 1.00 22.26 915 GLU B N 1
ATOM 1498 C CA . GLU B 1 37 ? 21.583 12.066 17.135 1.00 25.05 915 GLU B CA 1
ATOM 1499 C C . GLU B 1 37 ? 20.085 12.072 17.070 1.00 23.74 915 GLU B C 1
ATOM 1500 O O . GLU B 1 37 ? 19.471 13.115 17.066 1.00 23.13 915 GLU B O 1
ATOM 1506 N N . ASN B 1 38 ? 19.531 10.878 16.971 1.00 23.12 916 ASN B N 1
ATOM 1507 C CA . ASN B 1 38 ? 18.079 10.645 16.955 1.00 23.90 916 ASN B CA 1
ATOM 1508 C C . ASN B 1 38 ? 17.321 11.418 15.913 1.00 20.05 916 ASN B C 1
ATOM 1509 O O . ASN B 1 38 ? 16.209 11.854 16.202 1.00 20.69 916 ASN B O 1
ATOM 1514 N N . LEU B 1 39 ? 17.895 11.597 14.728 1.00 17.63 917 LEU B N 1
ATOM 1515 C CA . LEU B 1 39 ? 17.171 12.273 13.617 1.00 16.82 917 LEU B CA 1
ATOM 1516 C C . LEU B 1 39 ? 15.903 11.484 13.228 1.00 16.17 917 LEU B C 1
ATOM 1517 O O . LEU B 1 39 ? 15.946 10.270 12.956 1.00 16.17 917 LEU B O 1
ATOM 1522 N N . VAL B 1 40 ? 14.790 12.176 13.129 1.00 14.94 918 VAL B N 1
ATOM 1523 C CA . VAL B 1 40 ? 13.540 11.573 12.722 1.00 14.41 918 VAL B CA 1
ATOM 1524 C C . VAL B 1 40 ? 12.990 12.429 11.669 1.00 14.59 918 VAL B C 1
ATOM 1525 O O . VAL B 1 40 ? 12.870 13.645 11.875 1.00 16.17 918 VAL B O 1
ATOM 1529 N N . VAL B 1 41 ? 12.665 11.834 10.514 1.00 15.16 919 VAL B N 1
ATOM 1530 C CA . VAL B 1 41 ? 11.925 12.540 9.480 1.00 14.56 919 VAL B CA 1
ATOM 1531 C C . VAL B 1 41 ? 10.647 11.772 9.228 1.00 16.49 919 VAL B C 1
ATOM 1532 O O . VAL B 1 41 ? 10.670 10.570 8.922 1.00 15.65 919 VAL B O 1
ATOM 1536 N N . GLY B 1 42 ? 9.522 12.470 9.360 1.00 18.43 920 GLY B N 1
ATOM 1537 C CA . GLY B 1 42 ? 8.210 11.875 9.358 1.00 20.04 920 GLY B CA 1
ATOM 1538 C C . GLY B 1 42 ? 7.180 12.578 8.483 1.00 22.33 920 GLY B C 1
ATOM 1539 O O . GLY B 1 42 ? 7.307 13.763 8.172 1.00 22.61 920 GLY B O 1
ATOM 1540 N N . ASN B 1 43 ? 6.167 11.819 8.076 1.00 23.05 921 ASN B N 1
ATOM 1541 C CA . ASN B 1 43 ? 4.974 12.343 7.399 1.00 23.34 921 ASN B CA 1
ATOM 1542 C C . ASN B 1 43 ? 3.799 11.674 8.131 1.00 24.13 921 ASN B C 1
ATOM 1543 O O . ASN B 1 43 ? 3.608 10.440 8.090 1.00 23.17 921 ASN B O 1
ATOM 1548 N N . LYS B 1 44 ? 3.035 12.470 8.835 1.00 23.67 922 LYS B N 1
ATOM 1549 C CA . LYS B 1 44 ? 2.030 11.902 9.695 1.00 25.44 922 LYS B CA 1
ATOM 1550 C C . LYS B 1 44 ? 1.013 10.994 8.987 1.00 24.47 922 LYS B C 1
ATOM 1551 O O . LYS B 1 44 ? 0.387 10.133 9.626 1.00 24.32 922 LYS B O 1
ATOM 1557 N N . GLN B 1 45 ? 0.830 11.170 7.691 1.00 23.44 923 GLN B N 1
ATOM 1558 C CA . GLN B 1 45 ? -0.175 10.380 7.010 1.00 23.24 923 GLN B CA 1
ATOM 1559 C C . GLN B 1 45 ? 0.397 9.052 6.532 1.00 22.08 923 GLN B C 1
ATOM 1560 O O . GLN B 1 45 ? -0.319 8.067 6.461 1.00 21.77 923 GLN B O 1
ATOM 1562 N N . TYR B 1 46 ? 1.686 8.995 6.165 1.00 21.41 924 TYR B N 1
ATOM 1563 C CA . TYR B 1 46 ? 2.187 7.841 5.428 1.00 20.22 924 TYR B CA 1
ATOM 1564 C C . TYR B 1 46 ? 3.352 7.040 6.057 1.00 19.41 924 TYR B C 1
ATOM 1565 O O . TYR B 1 46 ? 3.474 5.879 5.791 1.00 19.82 924 TYR B O 1
ATOM 1574 N N . GLY B 1 47 ? 4.213 7.662 6.862 1.00 18.87 925 GLY B N 1
ATOM 1575 C CA . GLY B 1 47 ? 5.273 6.928 7.538 1.00 19.09 925 GLY B CA 1
ATOM 1576 C C . GLY B 1 47 ? 6.385 7.824 8.064 1.00 18.68 925 GLY B C 1
ATOM 1577 O O . GLY B 1 47 ? 6.278 9.053 8.011 1.00 18.26 925 GLY B O 1
ATOM 1578 N N . LYS B 1 48 ? 7.448 7.204 8.569 1.00 18.71 926 LYS B N 1
ATOM 1579 C CA . LYS B 1 48 ? 8.591 7.964 9.094 1.00 18.97 926 LYS B CA 1
ATOM 1580 C C . LYS B 1 48 ? 9.864 7.127 9.081 1.00 18.79 926 LYS B C 1
ATOM 1581 O O . LYS B 1 48 ? 9.791 5.882 8.967 1.00 17.61 926 LYS B O 1
ATOM 1587 N N . ILE B 1 49 ? 11.004 7.811 9.159 1.00 17.30 927 ILE B N 1
ATOM 1588 C CA . ILE B 1 49 ? 12.272 7.194 9.210 1.00 16.84 927 ILE B CA 1
ATOM 1589 C C . ILE B 1 49 ? 12.973 7.723 10.483 1.00 16.92 927 ILE B C 1
ATOM 1590 O O . ILE B 1 49 ? 12.978 8.943 10.756 1.00 18.21 927 ILE B O 1
ATOM 1595 N N . GLU B 1 50 ? 13.544 6.820 11.272 1.00 17.89 928 GLU B N 1
ATOM 1596 C CA . GLU B 1 50 ? 14.233 7.189 12.545 1.00 17.88 928 GLU B CA 1
ATOM 1597 C C . GLU B 1 50 ? 15.627 6.618 12.447 1.00 17.99 928 GLU B C 1
ATOM 1598 O O . GLU B 1 50 ? 15.802 5.423 12.407 1.00 17.00 928 GLU B O 1
ATOM 1604 N N . PHE B 1 51 ? 16.603 7.489 12.272 1.00 17.66 929 PHE B N 1
ATOM 1605 C CA . PHE B 1 51 ? 17.949 7.052 12.076 1.00 19.03 929 PHE B CA 1
ATOM 1606 C C . PHE B 1 51 ? 18.490 6.538 13.392 1.00 19.55 929 PHE B C 1
ATOM 1607 O O . PHE B 1 51 ? 18.325 7.161 14.442 1.00 20.56 929 PHE B O 1
ATOM 1615 N N . LEU B 1 52 ? 19.149 5.417 13.330 1.00 19.03 930 LEU B N 1
ATOM 1616 C CA . LEU B 1 52 ? 19.616 4.776 14.549 1.00 20.23 930 LEU B CA 1
ATOM 1617 C C . LEU B 1 52 ? 21.115 4.980 14.828 1.00 21.58 930 LEU B C 1
ATOM 1618 O O . LEU B 1 52 ? 21.573 4.584 15.881 1.00 22.89 930 LEU B O 1
ATOM 1623 N N . ASP B 1 53 ? 21.872 5.566 13.878 1.00 23.50 931 ASP B N 1
ATOM 1624 C CA . ASP B 1 53 ? 23.271 5.942 14.041 1.00 24.43 931 ASP B CA 1
ATOM 1625 C C . ASP B 1 53 ? 23.318 7.452 13.955 1.00 25.10 931 ASP B C 1
ATOM 1626 O O . ASP B 1 53 ? 22.470 8.054 13.301 1.00 26.24 931 ASP B O 1
ATOM 1631 N N . PRO B 1 54 ? 24.286 8.097 14.627 1.00 25.06 932 PRO B N 1
ATOM 1632 C CA . PRO B 1 54 ? 24.47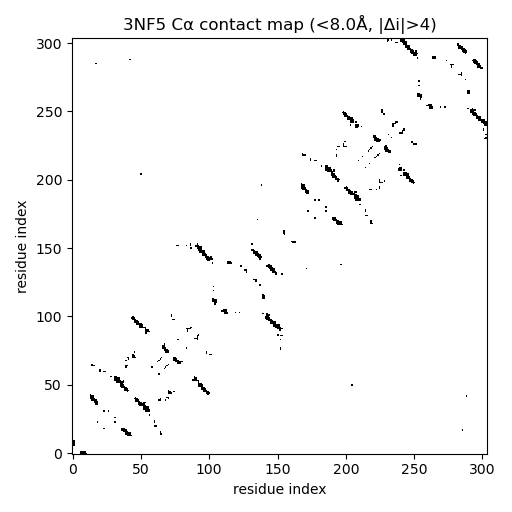5 9.530 14.393 1.00 25.40 932 PRO B CA 1
ATOM 1633 C C . PRO B 1 54 ? 24.567 9.854 12.866 1.00 24.32 932 PRO B C 1
ATOM 1634 O O . PRO B 1 54 ? 25.117 9.066 12.100 1.00 24.51 932 PRO B O 1
ATOM 1638 N N . VAL B 1 55 ? 23.973 10.951 12.426 1.00 22.16 933 VAL B N 1
ATOM 1639 C CA . VAL B 1 55 ? 23.925 11.302 10.980 1.00 22.88 933 VAL B CA 1
ATOM 1640 C C . VAL B 1 55 ? 24.769 12.564 10.643 1.00 23.13 933 VAL B C 1
ATOM 1641 O O . VAL B 1 55 ? 24.715 13.605 11.315 1.00 21.64 933 VAL B O 1
ATOM 1645 N N . ASP B 1 56 ? 25.585 12.456 9.606 1.00 23.77 934 ASP B N 1
ATOM 1646 C CA . ASP B 1 56 ? 26.324 13.627 9.071 1.00 25.74 934 ASP B CA 1
ATOM 1647 C C . ASP B 1 56 ? 25.465 14.454 8.084 1.00 25.53 934 ASP B C 1
ATOM 1648 O O . ASP B 1 56 ? 25.239 14.076 6.920 1.00 27.08 934 ASP B O 1
ATOM 1653 N N . LEU B 1 57 ? 24.975 15.591 8.544 1.00 26.07 935 LEU B N 1
ATOM 1654 C CA . LEU B 1 57 ? 24.198 16.477 7.709 1.00 27.33 935 LEU B CA 1
ATOM 1655 C C . LEU B 1 57 ? 25.036 17.64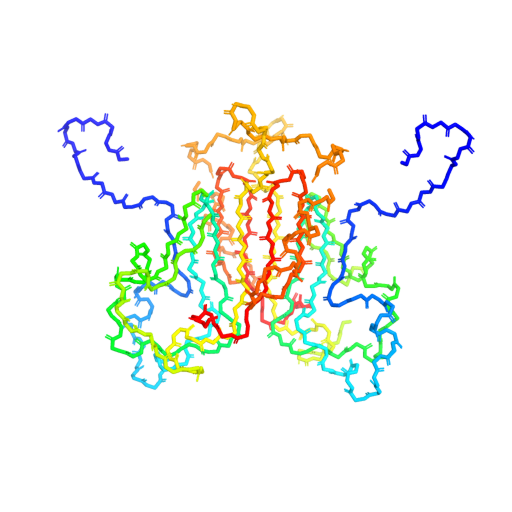9 7.130 1.00 29.23 935 LEU B C 1
ATOM 1656 O O . LEU B 1 57 ? 24.479 18.581 6.561 1.00 29.88 935 LEU B O 1
ATOM 1661 N N . SER B 1 58 ? 26.358 17.594 7.255 1.00 30.68 936 SER B N 1
ATOM 1662 C CA . SER B 1 58 ? 27.211 18.737 6.877 1.00 32.92 936 SER B CA 1
ATOM 1663 C C . SER B 1 58 ? 27.132 19.097 5.388 1.00 34.91 936 SER B C 1
ATOM 1664 O O . SER B 1 58 ? 27.041 20.269 5.048 1.00 35.98 936 SER B O 1
ATOM 1667 N N . ASP B 1 59 ? 27.123 18.117 4.495 1.00 37.03 937 ASP B N 1
ATOM 1668 C CA . ASP B 1 59 ? 26.904 18.432 3.073 1.00 39.36 937 ASP B CA 1
ATOM 1669 C C . ASP B 1 59 ? 25.418 18.353 2.611 1.00 40.23 937 ASP B C 1
ATOM 1670 O O . ASP B 1 59 ? 25.168 18.051 1.446 1.00 41.50 937 ASP B O 1
ATOM 1672 N N . ILE B 1 60 ? 24.449 18.655 3.487 1.00 40.40 938 ILE B N 1
ATOM 1673 C CA . ILE B 1 60 ? 23.030 18.588 3.114 1.00 39.85 938 ILE B CA 1
ATOM 1674 C C . ILE B 1 60 ? 22.269 19.881 3.404 1.00 39.90 938 ILE B C 1
ATOM 1675 O O . ILE B 1 60 ? 22.152 20.279 4.568 1.00 40.55 938 ILE B O 1
ATOM 1680 N N . PRO B 1 61 ? 21.706 20.517 2.353 1.00 38.77 939 PRO B N 1
ATOM 1681 C CA . PRO B 1 61 ? 20.842 21.679 2.598 1.00 38.39 939 PRO B CA 1
ATOM 1682 C C . PRO B 1 61 ? 19.598 21.240 3.340 1.00 36.86 939 PRO B C 1
ATOM 1683 O O . PRO B 1 61 ? 18.831 20.392 2.852 1.00 36.69 939 PRO B O 1
ATOM 1687 N N . LEU B 1 62 ? 19.416 21.795 4.529 1.00 35.92 940 LEU B N 1
ATOM 1688 C CA . LEU B 1 62 ? 18.420 21.287 5.494 1.00 34.71 940 LEU B CA 1
ATOM 1689 C C . LEU B 1 62 ? 17.007 21.374 4.966 1.00 33.73 940 LEU B C 1
ATOM 1690 O O . LEU B 1 62 ? 16.188 20.520 5.257 1.00 32.16 940 LEU B O 1
ATOM 1695 N N . GLY B 1 63 ? 16.729 22.428 4.192 1.00 32.75 941 GLY B N 1
ATOM 1696 C CA . GLY B 1 63 ? 15.438 22.591 3.546 1.00 31.96 941 GLY B CA 1
ATOM 1697 C C . GLY B 1 63 ? 15.095 21.486 2.555 1.00 31.25 941 GLY B C 1
ATOM 1698 O O . GLY B 1 63 ? 13.952 21.359 2.192 1.00 30.96 941 GLY B O 1
ATOM 1699 N N . SER B 1 64 ? 16.083 20.713 2.099 1.00 31.27 942 SER B N 1
ATOM 1700 C CA . SER B 1 64 ? 15.836 19.620 1.140 1.00 31.23 942 SER B CA 1
ATOM 1701 C C . SER B 1 64 ? 15.600 18.222 1.746 1.00 31.10 942 SER B C 1
ATOM 1702 O O . SER B 1 64 ? 15.514 17.249 0.987 1.00 31.30 942 SER B O 1
ATOM 1705 N N . ILE B 1 65 ? 15.472 18.092 3.077 1.00 29.86 943 ILE B N 1
ATOM 1706 C CA . ILE B 1 65 ? 15.400 16.760 3.658 1.00 29.35 943 ILE B CA 1
ATOM 1707 C C . ILE B 1 65 ? 13.971 16.274 3.518 1.00 28.80 943 ILE B C 1
ATOM 1708 O O . ILE B 1 65 ? 13.717 15.197 2.935 1.00 28.18 943 ILE B O 1
ATOM 1713 N N . CYS B 1 66 ? 13.039 17.103 3.983 1.00 28.79 944 CYS B N 1
ATOM 1714 C CA . CYS B 1 66 ? 11.633 16.753 3.997 1.00 29.80 944 CYS B CA 1
ATOM 1715 C C . CYS B 1 66 ? 11.021 16.935 2.601 1.00 30.13 944 CYS B C 1
ATOM 1716 O O . CYS B 1 66 ? 11.220 17.989 1.962 1.00 30.06 944 CYS B O 1
ATOM 1719 N N . ASP B 1 67 ? 10.289 15.921 2.152 1.00 29.37 945 ASP B N 1
ATOM 1720 C CA . ASP B 1 67 ? 9.529 15.931 0.888 1.00 30.19 945 ASP B CA 1
ATOM 1721 C C . ASP B 1 67 ? 10.436 16.174 -0.312 1.00 30.45 945 ASP B C 1
ATOM 1722 O O . ASP B 1 67 ? 9.990 16.644 -1.365 1.00 32.44 945 ASP B O 1
ATOM 1727 N N . ASP B 1 68 ? 11.683 15.733 -0.184 1.00 29.54 946 ASP B N 1
ATOM 1728 C CA . ASP B 1 68 ? 12.644 15.821 -1.240 1.00 28.79 946 ASP B CA 1
ATOM 1729 C C . ASP B 1 68 ? 13.686 14.657 -1.242 1.00 27.34 946 ASP B C 1
ATOM 1730 O O . ASP B 1 68 ? 13.605 13.757 -2.076 1.00 27.11 946 ASP B O 1
ATOM 1735 N N . LEU B 1 69 ? 14.685 14.705 -0.380 1.00 25.11 947 LEU B N 1
ATOM 1736 C CA . LEU B 1 69 ? 15.530 13.566 -0.080 1.00 24.01 947 LEU B CA 1
ATOM 1737 C C . LEU B 1 69 ? 14.733 12.425 0.627 1.00 23.24 947 LEU B C 1
ATOM 1738 O O . LEU B 1 69 ? 15.044 11.264 0.458 1.00 22.28 947 LEU B O 1
ATOM 1743 N N . VAL B 1 70 ? 13.705 12.788 1.398 1.00 22.33 948 VAL B N 1
ATOM 1744 C CA . VAL B 1 70 ? 12.897 11.847 2.107 1.00 23.26 948 VAL B CA 1
ATOM 1745 C C . VAL B 1 70 ? 11.446 12.135 1.817 1.00 23.99 948 VAL B C 1
ATOM 1746 O O . VAL B 1 70 ? 10.941 13.176 2.197 1.00 25.89 948 VAL B O 1
ATOM 1750 N N . VAL B 1 71 ? 10.790 11.200 1.138 1.00 24.70 949 VAL B N 1
ATOM 1751 C CA . VAL B 1 71 ? 9.405 11.353 0.698 1.00 24.92 949 VAL B CA 1
ATOM 1752 C C . VAL B 1 71 ? 8.649 10.071 1.111 1.00 24.20 949 VAL B C 1
ATOM 1753 O O . VAL B 1 71 ? 9.112 8.982 0.926 1.00 23.60 949 VAL B O 1
ATOM 1757 N N . PHE B 1 72 ? 7.501 10.247 1.729 1.00 24.49 950 PHE B N 1
ATOM 1758 C CA . PHE B 1 72 ? 6.625 9.182 2.098 1.00 24.27 950 PHE B CA 1
ATOM 1759 C C . PHE B 1 72 ? 5.343 9.382 1.295 1.00 25.63 950 PHE B C 1
ATOM 1760 O O . PHE B 1 72 ? 4.844 10.484 1.255 1.00 27.39 950 PHE B O 1
ATOM 1768 N N . GLN B 1 73 ? 4.859 8.350 0.618 1.00 27.01 951 GLN B N 1
ATOM 1769 C CA . GLN B 1 73 ? 3.603 8.398 -0.193 1.00 28.82 951 GLN B CA 1
ATOM 1770 C C . GLN B 1 73 ? 2.770 7.241 0.297 1.00 28.05 951 GLN B C 1
ATOM 1771 O O . GLN B 1 73 ? 3.292 6.436 1.058 1.00 26.43 951 GLN B O 1
ATOM 1777 N N . PRO B 1 74 ? 1.489 7.139 -0.116 1.00 29.28 952 PRO B N 1
ATOM 1778 C CA . PRO B 1 74 ? 0.780 5.914 0.275 1.00 29.38 952 PRO B CA 1
ATOM 1779 C C . PRO B 1 74 ? 1.570 4.674 -0.155 1.00 29.99 952 PRO B C 1
ATOM 1780 O O . PRO B 1 74 ? 1.879 4.543 -1.344 1.00 30.04 952 PRO B O 1
ATOM 1792 N N . SER B 1 76 ? 4.637 3.722 0.137 1.00 26.27 954 SER B N 1
ATOM 1793 C CA . SER B 1 76 ? 5.836 3.993 -0.635 1.00 26.54 954 SER B CA 1
ATOM 1794 C C . SER B 1 76 ? 6.794 4.839 0.213 1.00 25.85 954 SER B C 1
ATOM 1795 O O . SER B 1 76 ? 6.383 5.870 0.753 1.00 23.99 954 SER B O 1
ATOM 1798 N N . VAL B 1 77 ? 8.032 4.356 0.356 1.00 25.18 955 VAL B N 1
ATOM 1799 C CA . VAL B 1 77 ? 9.092 5.097 0.966 1.00 24.23 955 VAL B CA 1
ATOM 1800 C C . VAL B 1 77 ? 10.124 5.426 -0.120 1.00 25.27 955 VAL B C 1
ATOM 1801 O O . VAL B 1 77 ? 10.679 4.530 -0.726 1.00 23.85 955 VAL B O 1
ATOM 1805 N N . LEU B 1 78 ? 10.352 6.716 -0.370 1.00 25.80 956 LEU B N 1
ATOM 1806 C CA . LEU B 1 78 ? 11.314 7.125 -1.364 1.00 27.24 956 LEU B CA 1
ATOM 1807 C C . LEU B 1 78 ? 12.443 7.980 -0.787 1.00 27.00 956 LEU B C 1
ATOM 1808 O O . LEU B 1 78 ? 12.211 9.067 -0.293 1.00 27.01 956 LEU B O 1
ATOM 1813 N N . LEU B 1 79 ? 13.651 7.458 -0.906 1.00 27.78 957 LEU B N 1
ATOM 1814 C CA . LEU B 1 79 ? 14.840 7.983 -0.273 1.00 29.61 957 LEU B CA 1
ATOM 1815 C C . LEU B 1 79 ? 15.846 8.313 -1.349 1.00 30.89 957 LEU B C 1
ATOM 1816 O O . LEU B 1 79 ? 16.258 7.431 -2.087 1.00 31.91 957 LEU B O 1
ATOM 1821 N N . TYR B 1 80 ? 16.211 9.580 -1.457 1.00 33.63 958 TYR B N 1
ATOM 1822 C CA . TYR B 1 80 ? 17.092 10.061 -2.522 1.00 35.32 958 TYR B CA 1
ATOM 1823 C C . TYR B 1 80 ? 16.592 9.722 -3.956 1.00 37.13 958 TYR B C 1
ATOM 1824 O O . TYR B 1 80 ? 17.321 9.141 -4.758 1.00 37.62 958 TYR B O 1
ATOM 1833 N N . ASN B 1 81 ? 15.367 10.120 -4.290 1.00 38.50 959 ASN B N 1
ATOM 1834 C CA . ASN B 1 81 ? 14.812 9.845 -5.621 1.00 39.92 959 ASN B CA 1
ATOM 1835 C C . ASN B 1 81 ? 15.101 11.050 -6.538 1.00 40.68 959 ASN B C 1
ATOM 1836 O O . ASN B 1 81 ? 16.144 11.718 -6.403 1.00 42.52 959 ASN B O 1
ATOM 1841 N N . VAL B 1 86 ? 24.158 9.291 -4.328 1.00 49.11 964 VAL B N 1
ATOM 1842 C CA . VAL B 1 86 ? 24.022 8.647 -2.999 1.00 49.19 964 VAL B CA 1
ATOM 1843 C C . VAL B 1 86 ? 25.369 8.354 -2.321 1.00 48.97 964 VAL B C 1
ATOM 1844 O O . VAL B 1 86 ? 26.179 7.608 -2.878 1.00 49.73 964 VAL B O 1
ATOM 1848 N N . PRO B 1 87 ? 25.615 8.914 -1.112 1.00 48.38 965 PRO B N 1
ATOM 1849 C CA . PRO B 1 87 ? 26.893 8.707 -0.391 1.00 47.77 965 PRO B CA 1
ATOM 1850 C C . PRO B 1 87 ? 27.214 7.246 -0.071 1.00 47.41 965 PRO B C 1
ATOM 1851 O O . PRO B 1 87 ? 26.351 6.373 -0.200 1.00 47.38 965 PRO B O 1
ATOM 1855 N N . GLU B 1 88 ? 28.445 6.988 0.360 1.00 47.21 966 GLU B N 1
ATOM 1856 C CA . GLU B 1 88 ? 28.930 5.612 0.581 1.00 46.84 966 GLU B CA 1
ATOM 1857 C C . GLU B 1 88 ? 28.317 4.996 1.837 1.00 46.74 966 GLU B C 1
ATOM 1858 O O . GLU B 1 88 ? 27.873 5.719 2.739 1.00 46.89 966 GLU B O 1
ATOM 1860 N N . LYS B 1 89 ? 28.325 3.668 1.911 1.00 45.86 967 LYS B N 1
ATOM 1861 C CA . LYS B 1 89 ? 27.759 2.976 3.053 1.00 45.76 967 LYS B CA 1
ATOM 1862 C C . LYS B 1 89 ? 28.385 3.561 4.332 1.00 45.08 967 LYS B C 1
ATOM 1863 O O . LYS B 1 89 ? 29.607 3.528 4.518 1.00 45.34 967 LYS B O 1
ATOM 1865 N N . GLY B 1 90 ? 27.550 4.151 5.190 1.00 43.32 968 GLY B N 1
ATOM 1866 C CA . GLY B 1 90 ? 28.018 4.679 6.474 1.00 41.44 968 GLY B CA 1
ATOM 1867 C C . GLY B 1 90 ? 28.360 6.157 6.457 1.00 39.88 968 GLY B C 1
ATOM 1868 O O . GLY B 1 90 ? 28.805 6.682 7.467 1.00 40.27 968 GLY B O 1
ATOM 1869 N N . LYS B 1 91 ? 28.151 6.842 5.335 1.00 37.76 969 LYS B N 1
ATOM 1870 C CA . LYS B 1 91 ? 28.307 8.288 5.295 1.00 36.44 969 LYS B CA 1
ATOM 1871 C C . LYS B 1 91 ? 26.939 8.942 5.152 1.00 35.45 969 LYS B C 1
ATOM 1872 O O . LYS B 1 91 ? 25.968 8.309 4.678 1.00 34.35 969 LYS B O 1
ATOM 1874 N N . GLY B 1 92 ? 26.857 10.200 5.582 1.00 32.94 970 GLY B N 1
ATOM 1875 C CA . GLY B 1 92 ? 25.646 10.994 5.468 1.00 31.77 970 GLY B CA 1
ATOM 1876 C C . GLY B 1 92 ? 24.459 10.282 6.106 1.00 30.97 970 GLY B C 1
ATOM 1877 O O . GLY B 1 92 ? 24.608 9.680 7.168 1.00 31.49 970 GLY B O 1
ATOM 1878 N N . LEU B 1 93 ? 23.310 10.322 5.437 1.00 30.39 971 LEU B N 1
ATOM 1879 C CA . LEU B 1 93 ? 22.094 9.596 5.846 1.00 30.13 971 LEU B CA 1
ATOM 1880 C C . LEU B 1 93 ? 22.111 8.103 5.542 1.00 29.61 971 LEU B C 1
ATOM 1881 O O . LEU B 1 93 ? 21.137 7.383 5.814 1.00 27.14 971 LEU B O 1
ATOM 1886 N N . ASN B 1 94 ? 23.217 7.622 4.981 1.00 28.82 972 ASN B N 1
ATOM 1887 C CA . ASN B 1 94 ? 23.346 6.206 4.595 1.00 29.33 972 ASN B CA 1
ATOM 1888 C C . ASN B 1 94 ? 23.798 5.327 5.743 1.00 27.50 972 ASN B C 1
ATOM 1889 O O . ASN B 1 94 ? 24.901 4.746 5.720 1.00 26.92 972 ASN B O 1
ATOM 1894 N N . VAL B 1 95 ? 22.926 5.210 6.754 1.00 24.48 973 VAL B N 1
ATOM 1895 C CA . VAL B 1 95 ? 23.300 4.645 8.001 1.00 22.58 973 VAL B CA 1
ATOM 1896 C C . VAL B 1 95 ? 22.123 3.824 8.528 1.00 21.18 973 VAL B C 1
ATOM 1897 O O . VAL B 1 95 ? 21.071 3.789 7.928 1.00 20.77 973 VAL B O 1
ATOM 1901 N N . ARG B 1 96 ? 22.291 3.161 9.646 1.00 21.50 974 ARG B N 1
ATOM 1902 C CA . ARG B 1 96 ? 21.221 2.320 10.169 1.00 20.64 974 ARG B CA 1
ATOM 1903 C C . ARG B 1 96 ? 19.949 3.118 10.510 1.00 18.54 974 ARG B C 1
ATOM 1904 O O . ARG B 1 96 ? 20.030 4.230 11.048 1.00 15.24 974 ARG B O 1
ATOM 1912 N N . ALA B 1 97 ? 18.780 2.515 10.248 1.00 15.72 975 ALA B N 1
ATOM 1913 C CA . ALA B 1 97 ? 17.528 3.243 10.420 1.00 16.24 975 ALA B CA 1
ATOM 1914 C C . ALA B 1 97 ? 16.378 2.314 10.604 1.00 15.31 975 ALA B C 1
ATOM 1915 O O . ALA B 1 97 ? 16.441 1.195 10.126 1.00 17.21 975 ALA B O 1
ATOM 1917 N N . ARG B 1 98 ? 15.335 2.773 11.319 1.00 16.39 976 ARG B N 1
ATOM 1918 C CA . ARG B 1 98 ? 14.057 2.085 11.412 1.00 15.64 976 ARG B CA 1
ATOM 1919 C C . ARG B 1 98 ? 13.022 2.863 10.603 1.00 15.88 976 ARG B C 1
ATOM 1920 O O . ARG B 1 98 ? 12.853 4.084 10.785 1.00 16.28 976 ARG B O 1
ATOM 1928 N N . ILE B 1 99 ? 12.282 2.173 9.749 1.00 15.33 977 ILE B N 1
ATOM 1929 C CA . ILE B 1 99 ? 11.290 2.831 8.884 1.00 17.05 977 ILE B CA 1
ATOM 1930 C C . ILE B 1 99 ? 9.924 2.239 9.234 1.00 17.89 977 ILE B C 1
ATOM 1931 O O . ILE B 1 99 ? 9.799 1.001 9.453 1.00 18.15 977 ILE B O 1
ATOM 1936 N N . SER B 1 100 ? 8.934 3.124 9.317 1.00 18.54 978 SER B N 1
ATOM 1937 C CA . SER B 1 100 ? 7.556 2.770 9.539 1.00 19.40 978 SER B CA 1
ATOM 1938 C C . SER B 1 100 ? 6.700 3.343 8.390 1.00 19.94 978 SER B C 1
ATOM 1939 O O . SER B 1 100 ? 6.819 4.504 8.037 1.00 20.21 978 SER B O 1
ATOM 1942 N N . CYS B 1 101 ? 5.868 2.481 7.828 1.00 21.15 979 CYS B N 1
ATOM 1943 C CA . CYS B 1 101 ? 4.895 2.848 6.785 1.00 23.35 979 CYS B CA 1
ATOM 1944 C C . CYS B 1 101 ? 3.484 2.515 7.237 1.00 22.77 979 CYS B C 1
ATOM 1945 O O . CYS B 1 101 ? 3.226 1.394 7.736 1.00 22.68 979 CYS B O 1
ATOM 1948 N N . TYR B 1 102 ? 2.575 3.468 7.028 1.00 22.30 980 TYR B N 1
ATOM 1949 C CA . TYR B 1 102 ? 1.201 3.385 7.614 1.00 23.12 980 TYR B CA 1
ATOM 1950 C C . TYR B 1 102 ? 0.188 2.976 6.568 1.00 23.38 980 TYR B C 1
ATOM 1951 O O . TYR B 1 102 ? 0.390 3.235 5.395 1.00 24.08 980 TYR B O 1
ATOM 1960 N N . ASN B 1 103 ? -0.893 2.348 6.990 1.00 25.16 981 ASN B N 1
ATOM 1961 C CA . ASN B 1 103 ? -2.000 2.021 6.077 1.00 26.17 981 ASN B CA 1
ATOM 1962 C C . ASN B 1 103 ? -1.541 1.211 4.872 1.00 27.30 981 ASN B C 1
ATOM 1963 O O . ASN B 1 103 ? -1.925 1.492 3.707 1.00 27.69 981 ASN B O 1
ATOM 1968 N N . CYS B 1 104 ? -0.679 0.224 5.156 1.00 27.52 982 CYS B N 1
ATOM 1969 C CA . CYS B 1 104 ? -0.255 -0.760 4.190 1.00 28.00 982 CYS B CA 1
ATOM 1970 C C . CYS B 1 104 ? -1.192 -1.936 4.261 1.00 28.34 982 CYS B C 1
ATOM 1971 O O . CYS B 1 104 ? -1.240 -2.662 5.240 1.00 26.78 982 CYS B O 1
ATOM 1974 N N . TYR B 1 105 ? -1.896 -2.149 3.165 1.00 28.83 983 TYR B N 1
ATOM 1975 C CA . TYR B 1 105 ? -2.843 -3.217 3.100 1.00 29.01 983 TYR B CA 1
ATOM 1976 C C . TYR B 1 105 ? -2.802 -3.837 1.727 1.00 29.05 983 TYR B C 1
ATOM 1977 O O . TYR B 1 105 ? -2.651 -3.115 0.726 1.00 30.20 983 TYR B O 1
ATOM 1986 N N . PRO B 1 106 ? -2.995 -5.156 1.659 1.00 30.11 984 PRO B N 1
ATOM 1987 C CA . PRO B 1 106 ? -3.005 -5.808 0.362 1.00 31.11 984 PRO B CA 1
ATOM 1988 C C . PRO B 1 106 ? -4.195 -5.292 -0.459 1.00 32.57 984 PRO B C 1
ATOM 1989 O O . PRO B 1 106 ? -5.149 -4.760 0.097 1.00 32.04 984 PRO B O 1
ATOM 1993 N N . LEU B 1 107 ? -4.132 -5.421 -1.777 1.00 34.78 985 LEU B N 1
ATOM 1994 C CA . LEU B 1 107 ? -5.208 -4.881 -2.615 1.00 36.19 985 LEU B CA 1
ATOM 1995 C C . LEU B 1 107 ? -6.002 -6.013 -3.323 1.00 37.37 985 LEU B C 1
ATOM 1996 O O . LEU B 1 107 ? -5.463 -7.067 -3.620 1.00 36.82 985 LEU B O 1
ATOM 2001 N N . ASP B 1 108 ? -7.285 -5.771 -3.539 1.00 39.66 986 ASP B N 1
ATOM 2002 C CA . ASP B 1 108 ? -8.166 -6.657 -4.330 1.00 41.95 986 ASP B CA 1
ATOM 2003 C C . ASP B 1 108 ? -7.664 -6.572 -5.746 1.00 43.38 986 ASP B C 1
ATOM 2004 O O . ASP B 1 108 ? -7.513 -5.487 -6.293 1.00 43.83 986 ASP B O 1
ATOM 2009 N N . LYS B 1 109 ? -7.335 -7.710 -6.331 1.00 45.96 987 LYS B N 1
ATOM 2010 C CA . LYS B 1 109 ? -6.734 -7.743 -7.669 1.00 47.62 987 LYS B CA 1
ATOM 2011 C C . LYS B 1 109 ? -7.53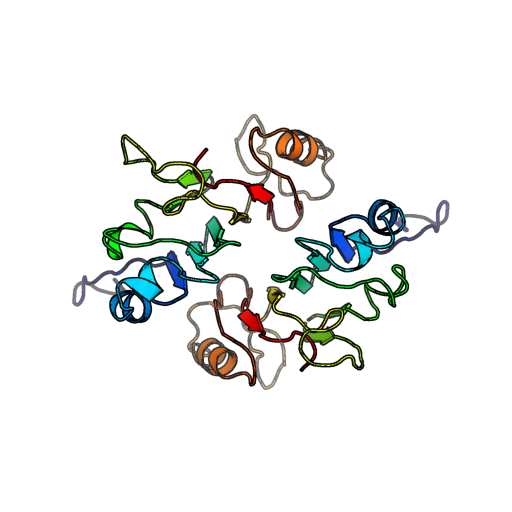3 -7.024 -8.803 1.00 49.06 987 LYS B C 1
ATOM 2012 O O . LYS B 1 109 ? -6.939 -6.356 -9.666 1.00 49.55 987 LYS B O 1
ATOM 2018 N N . SER B 1 110 ? -8.857 -7.164 -8.805 1.00 50.30 988 SER B N 1
ATOM 2019 C CA . SER B 1 110 ? -9.700 -6.645 -9.905 1.00 51.15 988 SER B CA 1
ATOM 2020 C C . SER B 1 110 ? -10.367 -5.270 -9.633 1.00 51.85 988 SER B C 1
ATOM 2021 O O . SER B 1 110 ? -10.973 -4.683 -10.538 1.00 52.39 988 SER B O 1
ATOM 2024 N N . THR B 1 111 ? -10.267 -4.778 -8.396 1.00 52.17 989 THR B N 1
ATOM 2025 C CA . THR B 1 111 ? -10.759 -3.444 -7.994 1.00 52.27 989 THR B CA 1
ATOM 2026 C C . THR B 1 111 ? -9.587 -2.538 -7.614 1.00 52.49 989 THR B C 1
ATOM 2027 O O . THR B 1 111 ? -9.635 -1.306 -7.753 1.00 52.32 989 THR B O 1
ATOM 2031 N N . ARG B 1 112 ? -8.540 -3.182 -7.101 1.00 52.09 990 ARG B N 1
ATOM 2032 C CA . ARG B 1 112 ? -7.360 -2.534 -6.575 1.00 51.86 990 ARG B CA 1
ATOM 2033 C C . ARG B 1 112 ? -7.661 -1.674 -5.337 1.00 51.19 990 ARG B C 1
ATOM 2034 O O . ARG B 1 112 ? -6.811 -0.918 -4.891 1.00 51.48 990 ARG B O 1
ATOM 2042 N N . LYS B 1 113 ? -8.851 -1.845 -4.768 1.00 50.47 991 LYS B N 1
ATOM 2043 C CA . LYS B 1 113 ? -9.201 -1.244 -3.502 1.00 50.04 991 LYS B CA 1
ATOM 2044 C C . LYS B 1 113 ? -8.542 -2.054 -2.365 1.00 49.70 991 LYS B C 1
ATOM 2045 O O . LYS B 1 113 ? -8.275 -3.242 -2.516 1.00 49.54 991 LYS B O 1
ATOM 2047 N N . PRO B 1 114 ? -8.287 -1.417 -1.212 1.00 49.35 992 PRO B N 1
ATOM 2048 C CA . PRO B 1 114 ? -7.583 -2.133 -0.140 1.00 48.80 992 PRO B CA 1
ATOM 2049 C C . PRO B 1 114 ? -8.425 -3.195 0.573 1.00 48.11 992 PRO B C 1
ATOM 2050 O O . PRO B 1 114 ? -9.611 -3.005 0.774 1.00 48.34 992 PRO B O 1
ATOM 2054 N N . ILE B 1 115 ? -7.812 -4.312 0.943 1.00 47.35 993 ILE B N 1
ATOM 2055 C CA . ILE B 1 115 ? -8.466 -5.307 1.798 1.00 47.17 993 ILE B CA 1
ATOM 2056 C C . ILE B 1 115 ? -8.126 -5.059 3.277 1.00 47.24 993 ILE B C 1
ATOM 2057 O O . ILE B 1 115 ? -6.965 -5.152 3.655 1.00 46.93 993 ILE B O 1
ATOM 2062 N N . LYS B 1 116 ? -9.120 -4.766 4.115 1.00 46.91 994 LYS B N 1
ATOM 2063 C CA . LYS B 1 116 ? -8.838 -4.402 5.510 1.00 47.00 994 LYS B CA 1
ATOM 2064 C C . LYS B 1 116 ? -9.403 -5.388 6.537 1.00 47.01 994 LYS B C 1
ATOM 2065 O O . LYS B 1 116 ? -9.493 -5.050 7.721 1.00 47.28 994 LYS B O 1
ATOM 2071 N N . ASP B 1 117 ? -9.787 -6.591 6.097 1.00 46.26 995 ASP B N 1
ATOM 2072 C CA . ASP B 1 117 ? -10.343 -7.596 7.003 1.00 45.95 995 ASP B CA 1
ATOM 2073 C C . ASP B 1 117 ? -9.137 -8.293 7.608 1.00 45.46 995 ASP B C 1
ATOM 2074 O O . ASP B 1 117 ? -8.373 -8.930 6.867 1.00 44.57 995 ASP B O 1
ATOM 2076 N N . PRO B 1 118 ? -8.947 -8.163 8.942 1.00 45.11 996 PRO B N 1
ATOM 2077 C CA . PRO B 1 118 ? -7.740 -8.719 9.555 1.00 44.91 996 PRO B CA 1
ATOM 2078 C C . PRO B 1 118 ? -7.632 -10.247 9.516 1.00 44.83 996 PRO B C 1
ATOM 2079 O O . PRO B 1 118 ? -6.531 -10.768 9.657 1.00 45.17 996 PRO B O 1
ATOM 2083 N N . ASN B 1 119 ? -8.748 -10.957 9.329 1.00 44.36 997 ASN B N 1
ATOM 2084 C CA . ASN B 1 119 ? -8.754 -12.431 9.392 1.00 44.54 997 ASN B CA 1
ATOM 2085 C C . ASN B 1 119 ? -8.648 -13.089 8.032 1.00 43.49 997 ASN B C 1
ATOM 2086 O O . ASN B 1 119 ? -8.515 -14.293 7.946 1.00 42.29 997 ASN B O 1
ATOM 2091 N N . HIS B 1 120 ? -8.724 -12.277 6.974 1.00 42.93 998 HIS B N 1
ATOM 2092 C CA . HIS B 1 120 ? -8.634 -12.766 5.610 1.00 41.70 998 HIS B CA 1
ATOM 2093 C C . HIS B 1 120 ? -7.271 -13.392 5.456 1.00 40.62 998 HIS B C 1
ATOM 2094 O O . HIS B 1 120 ? -6.268 -12.841 5.937 1.00 39.83 998 HIS B O 1
ATOM 2101 N N . ARG B 1 121 ? -7.250 -14.547 4.799 1.00 38.54 999 ARG B N 1
ATOM 2102 C CA . ARG B 1 121 ? -6.026 -15.286 4.539 1.00 37.87 999 ARG B CA 1
ATOM 2103 C C . ARG B 1 121 ? -4.924 -14.505 3.822 1.00 36.44 999 ARG B C 1
ATOM 2104 O O . ARG B 1 121 ? -3.764 -14.830 4.003 1.00 35.52 999 ARG B O 1
ATOM 2112 N N . ILE B 1 122 ? -5.287 -13.492 3.032 1.00 34.90 1000 ILE B N 1
ATOM 2113 C CA . ILE B 1 122 ? -4.316 -12.732 2.228 1.00 35.33 1000 ILE B CA 1
ATOM 2114 C C . ILE B 1 122 ? -3.314 -11.982 3.127 1.00 35.13 1000 ILE B C 1
ATOM 2115 O O . ILE B 1 122 ? -2.144 -11.834 2.806 1.00 35.19 1000 ILE B O 1
ATOM 2128 N N . GLU B 1 124 ? -1.763 -12.911 5.779 1.00 36.97 1002 GLU B N 1
ATOM 2129 C CA . GLU B 1 124 ? -0.608 -13.694 6.190 1.00 37.48 1002 GLU B CA 1
ATOM 2130 C C . GLU B 1 124 ? 0.348 -13.835 5.032 1.00 36.90 1002 GLU B C 1
ATOM 2131 O O . GLU B 1 124 ? 1.561 -13.810 5.210 1.00 37.02 1002 GLU B O 1
ATOM 2137 N N . ARG B 1 125 ? -0.187 -13.962 3.822 1.00 35.89 1003 ARG B N 1
ATOM 2138 C CA . ARG B 1 125 ? 0.690 -13.986 2.649 1.00 35.32 1003 ARG B CA 1
ATOM 2139 C C . ARG B 1 125 ? 1.342 -12.603 2.425 1.00 33.31 1003 ARG B C 1
ATOM 2140 O O . ARG B 1 125 ? 2.477 -12.529 1.956 1.00 31.91 1003 ARG B O 1
ATOM 2148 N N . TYR B 1 126 ? 0.649 -11.522 2.796 1.00 32.50 1004 TYR B N 1
ATOM 2149 C CA . TYR B 1 126 ? 1.261 -10.173 2.711 1.00 32.00 1004 TYR B CA 1
ATOM 2150 C C . TYR B 1 126 ? 2.418 -10.073 3.721 1.00 32.37 1004 TYR B C 1
ATOM 2151 O O . TYR B 1 126 ? 3.576 -9.768 3.362 1.00 31.80 1004 TYR B O 1
ATOM 2160 N N . SER B 1 127 ? 2.071 -10.318 4.983 1.00 33.32 1005 SER B N 1
ATOM 2161 C CA . SER B 1 127 ? 3.048 -10.367 6.061 1.00 34.33 1005 SER B CA 1
ATOM 2162 C C . SER B 1 127 ? 4.262 -11.223 5.673 1.00 33.90 1005 SER B C 1
ATOM 2163 O O . SER B 1 127 ? 5.380 -10.746 5.743 1.00 34.01 1005 SER B O 1
ATOM 2166 N N . GLU B 1 128 ? 4.060 -12.462 5.235 1.00 33.47 1006 GLU B N 1
ATOM 2167 C CA . GLU B 1 128 ? 5.205 -13.320 4.820 1.00 33.82 1006 GLU B CA 1
ATOM 2168 C C . GLU B 1 128 ? 5.994 -12.809 3.589 1.00 33.29 1006 GLU B C 1
ATOM 2169 O O . GLU B 1 128 ? 7.219 -13.048 3.437 1.00 32.72 1006 GLU B O 1
ATOM 2175 N N . LYS B 1 129 ? 5.323 -12.076 2.710 1.00 32.41 1007 LYS B N 1
ATOM 2176 C CA . LYS B 1 129 ? 6.016 -11.465 1.580 1.00 31.63 1007 LYS B CA 1
ATOM 2177 C C . LYS B 1 129 ? 6.762 -10.171 2.002 1.00 30.05 1007 LYS B C 1
ATOM 2178 O O . LYS B 1 129 ? 7.793 -9.858 1.443 1.00 29.21 1007 LYS B O 1
ATOM 2184 N N . LEU B 1 130 ? 6.206 -9.401 2.943 1.00 28.43 1008 LEU B N 1
ATOM 2185 C CA . LEU B 1 130 ? 6.932 -8.218 3.468 1.00 28.72 1008 LEU B CA 1
ATOM 2186 C C . LEU B 1 130 ? 8.214 -8.691 4.166 1.00 30.48 1008 LEU B C 1
ATOM 2187 O O . LEU B 1 130 ? 9.312 -8.103 4.002 1.00 31.03 1008 LEU B O 1
ATOM 2192 N N . LYS B 1 131 ? 8.094 -9.752 4.939 1.00 31.69 1009 LYS B N 1
ATOM 2193 C CA . LYS B 1 131 ? 9.303 -10.361 5.522 1.00 32.89 1009 LYS B CA 1
ATOM 2194 C C . LYS B 1 131 ? 10.442 -10.568 4.533 1.00 33.09 1009 LYS B C 1
ATOM 2195 O O . LYS B 1 131 ? 11.585 -10.506 4.921 1.00 33.58 1009 LYS B O 1
ATOM 2201 N N . LYS B 1 132 ? 10.142 -10.818 3.265 1.00 33.84 1010 LYS B N 1
ATOM 2202 C CA . LYS B 1 132 ? 11.202 -11.071 2.287 1.00 34.10 1010 LYS B CA 1
ATOM 2203 C C . LYS B 1 132 ? 11.673 -9.863 1.513 1.00 33.90 1010 LYS B C 1
ATOM 2204 O O . LYS B 1 132 ? 12.505 -10.034 0.675 1.00 34.52 1010 LYS B O 1
ATOM 2206 N N . ILE B 1 133 ? 11.237 -8.635 1.791 1.00 34.61 1011 ILE B N 1
ATOM 2207 C CA . ILE B 1 133 ? 11.774 -7.522 0.984 1.00 35.39 1011 ILE B CA 1
ATOM 2208 C C . ILE B 1 133 ? 13.331 -7.371 1.084 1.00 36.68 1011 ILE B C 1
ATOM 2209 O O . ILE B 1 133 ? 13.865 -7.226 2.176 1.00 36.18 1011 ILE B O 1
ATOM 2214 N N . PRO B 1 134 ? 14.060 -7.379 -0.065 1.00 37.73 1012 PRO B N 1
ATOM 2215 C CA . PRO B 1 134 ? 15.525 -7.314 -0.033 1.00 38.50 1012 PRO B CA 1
ATOM 2216 C C . PRO B 1 134 ? 16.106 -6.126 0.735 1.00 38.41 1012 PRO B C 1
ATOM 2217 O O . PRO B 1 134 ? 15.720 -4.982 0.488 1.00 39.06 1012 PRO B O 1
ATOM 2221 N N . HIS B 1 135 ? 17.068 -6.419 1.604 1.00 39.14 1013 HIS B N 1
ATOM 2222 C CA . HIS B 1 135 ? 17.819 -5.406 2.387 1.00 39.33 1013 HIS B CA 1
ATOM 2223 C C . HIS B 1 135 ? 16.998 -4.724 3.469 1.00 37.61 1013 HIS B C 1
ATOM 2224 O O . HIS B 1 135 ? 17.216 -3.552 3.798 1.00 38.17 1013 HIS B O 1
ATOM 2231 N N . THR B 1 136 ? 16.036 -5.461 3.994 1.00 35.60 1014 THR B N 1
ATOM 2232 C CA . THR B 1 136 ? 15.202 -4.997 5.073 1.00 33.64 1014 THR B CA 1
ATOM 2233 C C . THR B 1 136 ? 15.281 -6.046 6.146 1.00 32.00 1014 THR B C 1
ATOM 2234 O O . THR B 1 136 ? 15.547 -7.218 5.879 1.00 32.76 1014 THR B O 1
ATOM 2238 N N . HIS B 1 137 ? 15.037 -5.633 7.366 1.00 30.42 1015 HIS B N 1
ATOM 2239 C CA . HIS B 1 137 ? 14.955 -6.539 8.481 1.00 29.54 1015 HIS B CA 1
ATOM 2240 C C . HIS B 1 137 ? 13.566 -6.322 9.107 1.00 28.47 1015 HIS B C 1
ATOM 2241 O O . HIS B 1 137 ? 13.343 -5.391 9.894 1.00 24.53 1015 HIS B O 1
ATOM 2248 N N . PHE B 1 138 ? 12.643 -7.225 8.756 1.00 26.93 1016 PHE B N 1
ATOM 2249 C CA . PHE B 1 138 ? 11.278 -7.146 9.191 1.00 25.76 1016 PHE B CA 1
ATOM 2250 C C . PHE B 1 138 ? 11.186 -7.094 10.680 1.00 24.95 1016 PHE B C 1
ATOM 2251 O O . PHE B 1 138 ? 11.754 -7.934 11.363 1.00 23.48 1016 PHE B O 1
ATOM 2259 N N . GLU B 1 139 ? 10.442 -6.118 11.202 1.00 24.39 1017 GLU B N 1
ATOM 2260 C CA . GLU B 1 139 ? 10.148 -6.118 12.626 1.00 23.16 1017 GLU B CA 1
ATOM 2261 C C . GLU B 1 139 ? 8.693 -6.457 12.933 1.00 22.54 1017 GLU B C 1
ATOM 2262 O O . GLU B 1 139 ? 8.442 -7.329 13.756 1.00 23.68 1017 GLU B O 1
ATOM 2268 N N . SER B 1 140 ? 7.741 -5.809 12.279 1.00 21.45 1018 SER B N 1
ATOM 2269 C CA . SER B 1 140 ? 6.337 -6.063 12.532 1.00 22.13 1018 SER B CA 1
ATOM 2270 C C . SER B 1 140 ? 5.428 -5.652 11.359 1.00 22.68 1018 SER B C 1
ATOM 2271 O O . SER B 1 140 ? 5.744 -4.764 10.564 1.00 22.00 1018 SER B O 1
ATOM 2274 N N . TYR B 1 141 ? 4.304 -6.337 11.245 1.00 23.62 1019 TYR B N 1
ATOM 2275 C CA . TYR B 1 141 ? 3.185 -5.882 10.415 1.00 23.95 1019 TYR B CA 1
ATOM 2276 C C . TYR B 1 141 ? 1.893 -6.097 11.226 1.00 25.39 1019 TYR B C 1
ATOM 2277 O O . TYR B 1 141 ? 1.665 -7.179 11.793 1.00 26.41 1019 TYR B O 1
ATOM 2286 N N . ASP B 1 142 ? 1.058 -5.070 11.294 1.00 25.64 1020 ASP B N 1
ATOM 2287 C CA . ASP B 1 142 ? -0.210 -5.161 12.021 1.00 26.59 1020 ASP B CA 1
ATOM 2288 C C . ASP B 1 142 ? -1.357 -5.091 11.008 1.00 27.17 1020 ASP B C 1
ATOM 2289 O O . ASP B 1 142 ? -1.644 -4.015 10.467 1.00 25.94 1020 ASP B O 1
ATOM 2294 N N . PRO B 1 143 ? -2.004 -6.254 10.737 1.00 28.96 1021 PRO B N 1
ATOM 2295 C CA . PRO B 1 143 ? -3.198 -6.287 9.903 1.00 30.51 1021 PRO B CA 1
ATOM 2296 C C . PRO B 1 143 ? -4.275 -5.322 10.420 1.00 31.39 1021 PRO B C 1
ATOM 2297 O O . PRO B 1 143 ? -4.878 -4.605 9.627 1.00 34.11 1021 PRO B O 1
ATOM 2301 N N . ALA B 1 144 ? -4.510 -5.258 11.726 1.00 32.00 1022 ALA B N 1
ATOM 2302 C CA . ALA B 1 144 ? -5.506 -4.301 12.259 1.00 31.69 1022 ALA B CA 1
ATOM 2303 C C . ALA B 1 144 ? -5.340 -2.811 11.857 1.00 31.33 1022 ALA B C 1
ATOM 2304 O O . ALA B 1 144 ? -6.341 -2.076 11.853 1.00 31.84 1022 ALA B O 1
ATOM 2306 N N . SER B 1 145 ? -4.114 -2.355 11.524 1.00 30.26 1023 SER B N 1
ATOM 2307 C CA . SER B 1 145 ? -3.814 -0.925 11.291 1.00 28.30 1023 SER B CA 1
ATOM 2308 C C . SER B 1 145 ? -3.076 -0.583 9.977 1.00 26.72 1023 SER B C 1
ATOM 2309 O O . SER B 1 145 ? -2.964 0.588 9.589 1.00 26.80 1023 SER B O 1
ATOM 2312 N N . GLY B 1 146 ? -2.545 -1.614 9.352 1.00 25.06 1024 GLY B N 1
ATOM 2313 C CA . GLY B 1 146 ? -1.629 -1.509 8.256 1.00 25.44 1024 GLY B CA 1
ATOM 2314 C C . GLY B 1 146 ? -0.265 -0.941 8.547 1.00 23.98 1024 GLY B C 1
ATOM 2315 O O . GLY B 1 146 ? 0.438 -0.574 7.625 1.00 25.70 1024 GLY B O 1
ATOM 2316 N N . THR B 1 147 ? 0.168 -0.908 9.794 1.00 23.54 1025 THR B N 1
ATOM 2317 C CA . THR B 1 147 ? 1.525 -0.418 10.049 1.00 21.58 1025 THR B CA 1
ATOM 2318 C C . THR B 1 147 ? 2.575 -1.474 9.848 1.00 19.67 1025 THR B C 1
ATOM 2319 O O . THR B 1 147 ? 2.510 -2.517 10.443 1.00 19.26 1025 THR B O 1
ATOM 2323 N N . TYR B 1 148 ? 3.525 -1.218 8.951 1.00 19.24 1026 TYR B N 1
ATOM 2324 C CA . TYR B 1 148 ? 4.651 -2.094 8.685 1.00 18.92 1026 TYR B CA 1
ATOM 2325 C C . TYR B 1 148 ? 5.881 -1.414 9.232 1.00 19.02 1026 TYR B C 1
ATOM 2326 O O . TYR B 1 148 ? 6.076 -0.265 8.961 1.00 20.06 1026 TYR B O 1
ATOM 2335 N N . CYS B 1 149 ? 6.721 -2.128 9.967 1.00 17.94 1027 CYS B N 1
ATOM 2336 C CA A CYS B 1 149 ? 7.928 -1.558 10.571 0.50 18.84 1027 CYS B CA 1
ATOM 2337 C CA B CYS B 1 149 ? 7.919 -1.523 10.501 0.50 19.24 1027 CYS B CA 1
ATOM 2338 C C . CYS B 1 149 ? 9.100 -2.497 10.325 1.00 18.24 1027 CYS B C 1
ATOM 2339 O O . CYS B 1 149 ? 8.958 -3.735 10.522 1.00 18.32 1027 CYS B O 1
ATOM 2344 N N . PHE B 1 150 ? 10.241 -1.949 9.952 1.00 17.31 1028 PHE B N 1
ATOM 2345 C CA . PHE B 1 150 ? 11.426 -2.760 9.665 1.00 17.83 1028 PHE B CA 1
ATOM 2346 C C . PHE B 1 150 ? 12.659 -1.917 9.907 1.00 19.25 1028 PHE B C 1
ATOM 2347 O O . PHE B 1 150 ? 12.568 -0.686 9.986 1.00 21.14 1028 PHE B O 1
ATOM 2355 N N . THR B 1 151 ? 13.815 -2.532 9.978 1.00 19.91 1029 THR B N 1
ATOM 2356 C CA . THR B 1 151 ? 15.059 -1.736 9.884 1.00 21.60 1029 THR B CA 1
ATOM 2357 C C . THR B 1 151 ? 15.841 -2.021 8.611 1.00 23.24 1029 THR B C 1
ATOM 2358 O O . THR B 1 151 ? 15.538 -2.976 7.935 1.00 23.88 1029 THR B O 1
ATOM 2362 N N . VAL B 1 152 ? 16.811 -1.149 8.317 1.00 24.51 1030 VAL B N 1
ATOM 2363 C CA . VAL B 1 152 ? 17.707 -1.162 7.161 1.00 25.55 1030 VAL B CA 1
ATOM 2364 C C . VAL B 1 152 ? 19.092 -0.953 7.742 1.00 27.30 1030 VAL B C 1
ATOM 2365 O O . VAL B 1 152 ? 19.225 -0.335 8.805 1.00 26.88 1030 VAL B O 1
ATOM 2369 N N . ASP B 1 153 ? 20.121 -1.494 7.095 1.00 27.72 1031 ASP B N 1
ATOM 2370 C CA . ASP B 1 153 ? 21.509 -1.329 7.584 1.00 29.80 1031 ASP B CA 1
ATOM 2371 C C . ASP B 1 153 ? 22.118 0.002 7.202 1.00 28.67 1031 ASP B C 1
ATOM 2372 O O . ASP B 1 153 ? 22.858 0.622 7.967 1.00 28.73 1031 ASP B O 1
ATOM 2377 N N . HIS B 1 154 ? 21.821 0.396 5.990 1.00 29.26 1032 HIS B N 1
ATOM 2378 C CA . HIS B 1 154 ? 22.317 1.603 5.372 1.00 30.72 1032 HIS B CA 1
ATOM 2379 C C . HIS B 1 154 ? 21.153 2.075 4.599 1.00 30.12 1032 HIS B C 1
ATOM 2380 O O . HIS B 1 154 ? 20.771 1.458 3.579 1.00 29.98 1032 HIS B O 1
ATOM 2387 N N . ALA B 1 155 ? 20.543 3.131 5.091 1.00 29.25 1033 ALA B N 1
ATOM 2388 C CA . ALA B 1 155 ? 19.210 3.480 4.631 1.00 29.99 1033 ALA B CA 1
ATOM 2389 C C . ALA B 1 155 ? 19.069 3.770 3.125 1.00 31.49 1033 ALA B C 1
ATOM 2390 O O . ALA B 1 155 ? 17.957 3.723 2.610 1.00 30.50 1033 ALA B O 1
ATOM 2392 N N . LEU B 1 156 ? 20.175 4.075 2.427 1.00 34.00 1034 LEU B N 1
ATOM 2393 C CA . LEU B 1 156 ? 20.140 4.454 1.017 1.00 36.26 1034 LEU B CA 1
ATOM 2394 C C . LEU B 1 156 ? 20.703 3.387 0.073 1.00 38.10 1034 LEU B C 1
ATOM 2395 O O . LEU B 1 156 ? 21.173 3.714 -1.005 1.00 40.07 1034 LEU B O 1
ATOM 2400 N N . GLU B 1 157 ? 20.646 2.116 0.461 1.00 40.03 1035 GLU B N 1
ATOM 2401 C CA . GLU B 1 157 ? 21.103 1.003 -0.400 1.00 40.40 1035 GLU B CA 1
ATOM 2402 C C . GLU B 1 157 ? 19.968 0.190 -1.035 1.00 41.11 1035 GLU B C 1
ATOM 2403 O O . GLU B 1 157 ? 18.898 0.723 -1.400 1.00 42.55 1035 GLU B O 1
#

Solvent-accessible surface area: 17610 Å² total

B-factor: mean 28.38, std 9.25, range [9.76, 56.13]

CATH classification: 3.30.1610.10

Secondary structure (DSSP, 8-state):
--SBTTB------SEEEES-HHHHHH--HHHHTSB-S-EEEETTTEEEEESS-B--TT--GGGTBTTTEEE---EEESTT-S--PPTTSTT-S-EEEEE-S---B-TTT--B---TTS---HHHHHHHH-TT-EEEEEETTTTEEEEEESSTT-/--SSTT------SSEEEES-HHHHTTS-TTGGGGB-S-EEEETTTEEEEESS-B--TTS-GGGTBTTTEEE---EEE---PPTTSTT-S-EEEEE-S---B-TTT-PBP--TTS---HHHHHHTT-TT-EEEEEETTTTEEEEEESSTT-